Protein 6XHH (pdb70)

Sequence (359 aa):
MEQALNRVITKIRQVSDLESIFSTTTQEVRRLFGIERVTIYKFREDYFGDFITESEAGGWRKLVGSGWEDPYLNEHQQGGRFQQNQPFVVDDIYLGETIWEEGKFNLQKPKRPLTDCHIEALESFEVKSCAVVAIFQGQKLWGLLSAFQNSAPRHWDEAEVQLLMRVADQLGVAIQQAEYMEQALNRVITKIRQVSDLESIFSTTTQEVRRLFGIERVTIYKFREDYFGDFITESSEAGGWRKLVGSGWEDPYLNEHQGGRFQQNQPFVVDDIYLGETIWEEGKFNLQKPKRPLTDCHIEALESFEVKSCAVVAIFQGQKLWGLLSAFQNSAPRHWDEAEVQLLMRVADQLGVAIQQAEYL

Structure (mmCIF, N/CA/C/O backbone):
data_6XHH
#
_entry.id   6XHH
#
_cell.length_a   32.286
_cell.length_b   35.814
_cell.length_c   74.875
_cell.angle_alpha   100.190
_cell.angle_beta   95.370
_cell.angle_gamma   89.860
#
_symmetry.space_group_name_H-M   'P 1'
#
loop_
_entity.id
_entity.type
_entity.pdbx_description
1 polymer JSC1_58120g3
2 non-polymer 'mesobiliverdin IX(alpha)'
3 non-polymer 1,2-ETHANEDIOL
4 water water
#
loop_
_atom_site.group_PDB
_atom_site.id
_atom_site.type_symbol
_atom_site.label_atom_id
_atom_site.label_alt_id
_atom_site.label_comp_id
_atom_site.label_asym_id
_atom_site.label_entity_id
_atom_site.label_seq_id
_atom_site.pdbx_PDB_ins_code
_atom_site.Cartn_x
_atom_site.Cartn_y
_atom_site.Cartn_z
_atom_site.occupancy
_atom_site.B_iso_or_equiv
_atom_site.auth_seq_id
_atom_site.auth_comp_id
_atom_site.auth_asym_id
_atom_site.auth_atom_id
_atom_site.pdbx_PDB_model_num
ATOM 1 N N . MET A 1 1 ? -5.761 -15.343 16.785 1.00 47.44 521 MET A N 1
ATOM 2 C CA . MET A 1 1 ? -6.627 -14.631 15.852 1.00 42.78 521 MET A CA 1
ATOM 3 C C . MET A 1 1 ? -5.857 -14.140 14.634 1.00 41.80 521 MET A C 1
ATOM 4 O O . MET A 1 1 ? -6.414 -13.444 13.782 1.00 32.08 521 MET A O 1
ATOM 9 N N . GLU A 1 2 ? -4.573 -14.498 14.553 1.00 40.27 522 GLU A N 1
ATOM 10 C CA . GLU A 1 2 ? -3.750 -13.990 13.459 1.00 37.62 522 GLU A CA 1
ATOM 11 C C . GLU A 1 2 ? -4.286 -14.445 12.107 1.00 35.16 522 GLU A C 1
ATOM 12 O O . GLU A 1 2 ? -4.313 -13.666 11.147 1.00 40.71 522 GLU A O 1
ATOM 18 N N . GLN A 1 3 ? -4.727 -15.700 12.016 1.00 35.10 523 GLN A N 1
ATOM 19 C CA . GLN A 1 3 ? -5.331 -16.183 10.780 1.00 38.50 523 GLN A CA 1
ATOM 20 C C . GLN A 1 3 ? -6.610 -15.420 10.467 1.00 25.07 523 GLN A C 1
ATOM 21 O O . GLN A 1 3 ? -6.819 -14.984 9.328 1.00 31.25 523 GLN A O 1
ATOM 27 N N . ALA A 1 4 ? -7.476 -15.241 11.467 1.00 31.66 524 ALA A N 1
ATOM 28 C CA . ALA A 1 4 ? -8.649 -14.395 11.279 1.00 30.59 524 ALA A CA 1
ATOM 29 C C . ALA A 1 4 ? -8.241 -12.969 10.923 1.00 30.08 524 ALA A C 1
ATOM 30 O O . ALA A 1 4 ? -8.806 -12.367 10.004 1.00 28.00 524 ALA A O 1
ATOM 32 N N . LEU A 1 5 ? -7.247 -12.417 11.629 1.00 29.23 525 LEU A N 1
ATOM 33 C CA . LEU A 1 5 ? -6.781 -11.069 11.312 1.00 28.67 525 LEU A CA 1
ATOM 34 C C . LEU A 1 5 ? -6.231 -10.986 9.896 1.00 23.78 525 LEU A C 1
ATOM 35 O O . LEU A 1 5 ? -6.520 -10.032 9.168 1.00 24.09 525 LEU A O 1
ATOM 40 N N . ASN A 1 6 ? -5.416 -11.963 9.496 1.00 23.98 526 ASN A N 1
ATOM 41 C CA . ASN A 1 6 ? -4.844 -11.926 8.156 1.00 28.77 526 ASN A CA 1
ATOM 42 C C . ASN A 1 6 ? -5.939 -11.956 7.100 1.00 27.99 526 ASN A C 1
ATOM 43 O O . ASN A 1 6 ? -5.837 -11.283 6.069 1.00 26.96 526 ASN A O 1
ATOM 48 N N . ARG A 1 7 ? -7.008 -12.711 7.359 1.00 29.54 527 ARG A N 1
ATOM 49 C CA . ARG A 1 7 ? -8.158 -12.733 6.462 1.00 35.00 527 ARG A CA 1
ATOM 50 C C . ARG A 1 7 ? -8.805 -11.360 6.368 1.00 31.66 527 ARG A C 1
ATOM 51 O O . ARG A 1 7 ? -9.138 -10.892 5.274 1.00 29.04 527 ARG A O 1
ATOM 59 N N . VAL A 1 8 ? -9.001 -10.702 7.515 1.00 30.74 528 VAL A N 1
ATOM 60 C CA . VAL A 1 8 ? -9.604 -9.370 7.521 1.00 22.27 528 VAL A CA 1
ATOM 61 C C . VAL A 1 8 ? -8.738 -8.390 6.736 1.00 25.21 528 VAL A C 1
ATOM 62 O O . VAL A 1 8 ? -9.233 -7.634 5.895 1.00 20.93 528 VAL A O 1
ATOM 66 N N . ILE A 1 9 ? -7.424 -8.393 6.996 1.00 23.41 529 ILE A N 1
ATOM 67 C CA . ILE A 1 9 ? -6.530 -7.452 6.321 1.00 23.27 529 ILE A CA 1
ATOM 68 C C . ILE A 1 9 ? -6.528 -7.692 4.816 1.00 26.05 529 ILE A C 1
ATOM 69 O O . ILE A 1 9 ? -6.493 -6.746 4.021 1.00 24.97 529 ILE A O 1
ATOM 74 N N . THR A 1 10 ? -6.567 -8.961 4.403 1.00 22.59 530 THR A N 1
ATOM 75 C CA . THR A 1 10 ? -6.656 -9.286 2.984 1.00 27.82 530 THR A CA 1
ATOM 76 C C . THR A 1 10 ? -7.878 -8.637 2.344 1.00 28.91 530 THR A C 1
ATOM 77 O O . THR A 1 10 ? -7.764 -7.955 1.318 1.00 24.48 530 THR A O 1
ATOM 81 N N . LYS A 1 11 ? -9.057 -8.809 2.958 1.00 26.65 531 LYS A N 1
ATOM 82 C CA . LYS A 1 11 ? -10.277 -8.238 2.388 1.00 24.65 531 LYS A CA 1
ATOM 83 C C . LYS A 1 11 ? -10.201 -6.717 2.324 1.00 21.55 531 LYS A C 1
ATOM 84 O O . LYS A 1 11 ? -10.626 -6.102 1.335 1.00 29.12 531 LYS A O 1
ATOM 90 N N . ILE A 1 12 ? -9.643 -6.096 3.366 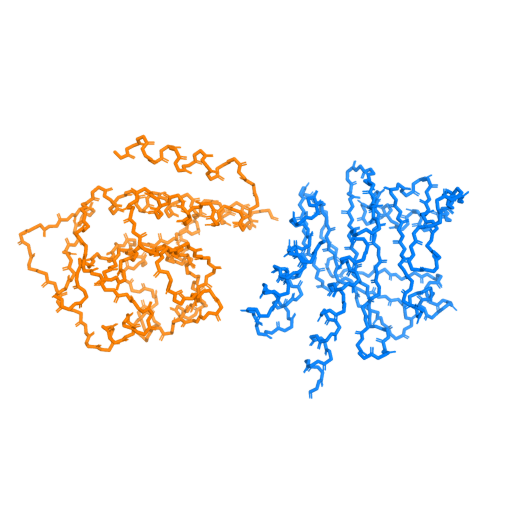1.00 20.27 532 ILE A N 1
ATOM 91 C CA . ILE A 1 12 ? -9.510 -4.643 3.407 1.00 22.47 532 ILE A CA 1
ATOM 92 C C . ILE A 1 12 ? -8.657 -4.141 2.251 1.00 31.22 532 ILE A C 1
ATOM 93 O O . ILE A 1 12 ? -8.977 -3.131 1.614 1.00 37.45 532 ILE A O 1
ATOM 98 N N . ARG A 1 13 ? -7.552 -4.823 1.967 1.00 33.27 533 ARG A N 1
ATOM 99 C CA . ARG A 1 13 ? -6.639 -4.341 0.944 1.00 34.31 533 ARG A CA 1
ATOM 100 C C . ARG A 1 13 ? -7.059 -4.740 -0.464 1.00 36.24 533 ARG A C 1
ATOM 101 O O . ARG A 1 13 ? -6.426 -4.296 -1.428 1.00 36.60 533 ARG A O 1
ATOM 109 N N . GLN A 1 14 ? -8.109 -5.551 -0.614 1.00 31.31 534 GLN A N 1
ATOM 110 C CA . GLN A 1 14 ? -8.589 -5.917 -1.943 1.00 35.03 534 GLN A CA 1
ATOM 111 C C . GLN A 1 14 ? -9.520 -4.874 -2.548 1.00 31.68 534 GLN A C 1
ATOM 112 O O . GLN A 1 14 ? -9.995 -5.072 -3.671 1.00 36.85 534 GLN A O 1
ATOM 118 N N . VAL A 1 15 ? -9.793 -3.777 -1.842 1.00 31.68 535 VAL A N 1
ATOM 119 C CA . VAL A 1 15 ? -10.522 -2.645 -2.396 1.00 28.90 535 VAL A CA 1
ATOM 120 C C . VAL A 1 15 ? -9.656 -1.398 -2.256 1.00 33.98 535 VAL A C 1
ATOM 121 O O . VAL A 1 15 ? -8.676 -1.372 -1.506 1.00 34.12 535 VAL A O 1
ATOM 125 N N . SER A 1 16 ? -10.038 -0.350 -2.989 1.00 38.53 536 SER A N 1
ATOM 126 C CA . SER A 1 16 ? -9.176 0.812 -3.193 1.00 42.88 536 SER A CA 1
ATOM 127 C C . SER A 1 16 ? -9.568 2.000 -2.322 1.00 39.12 536 SER A C 1
ATOM 128 O O . SER A 1 16 ? -8.735 2.541 -1.588 1.00 36.99 536 SER A O 1
ATOM 131 N N . ASP A 1 17 ? -10.825 2.423 -2.401 1.00 30.41 537 ASP A N 1
ATOM 132 C CA . ASP A 1 17 ? -11.256 3.661 -1.782 1.00 28.10 537 ASP A CA 1
ATOM 133 C C . ASP A 1 17 ? -11.583 3.454 -0.306 1.00 28.03 537 ASP A C 1
ATOM 134 O O . ASP A 1 17 ? -11.918 2.352 0.141 1.00 20.79 537 ASP A O 1
ATOM 139 N N . LEU A 1 18 ? -11.500 4.552 0.447 1.00 25.28 538 LEU A N 1
ATOM 140 C CA . LEU A 1 18 ? -11.675 4.483 1.895 1.00 23.27 538 LEU A CA 1
ATOM 141 C C . LEU A 1 18 ? -13.089 4.054 2.279 1.00 22.56 538 LEU A C 1
ATOM 142 O O . LEU A 1 18 ? -13.271 3.360 3.283 1.00 19.49 538 LEU A O 1
ATOM 147 N N . GLU A 1 19 ? -14.098 4.437 1.497 1.00 19.93 539 GLU A N 1
ATOM 148 C CA . GLU A 1 19 ? -15.458 4.027 1.832 1.00 21.03 539 GLU A CA 1
ATOM 149 C C . GLU A 1 19 ? -15.629 2.516 1.702 1.00 20.12 539 GLU A C 1
ATOM 150 O O . GLU A 1 19 ? -16.278 1.887 2.549 1.00 16.19 539 GLU A O 1
ATOM 156 N N . SER A 1 20 ? -15.052 1.915 0.655 1.00 16.74 540 SER A N 1
ATOM 157 C CA . SER A 1 20 ? -15.098 0.462 0.519 1.00 15.62 540 SER A CA 1
ATOM 158 C C . SER A 1 20 ? -14.335 -0.217 1.651 1.00 15.46 540 SER A C 1
ATOM 159 O O . SER A 1 20 ? -14.755 -1.269 2.147 1.00 16.44 540 SER A O 1
ATOM 162 N N . ILE A 1 21 ? -13.197 0.361 2.055 1.00 18.34 541 ILE A N 1
ATOM 163 C CA . ILE A 1 21 ? -12.419 -0.188 3.168 1.00 17.05 541 ILE A CA 1
ATOM 164 C C . ILE A 1 21 ? -13.256 -0.212 4.442 1.00 13.53 541 ILE A C 1
ATOM 165 O O . ILE A 1 21 ? -13.288 -1.218 5.165 1.00 13.96 541 ILE A O 1
ATOM 170 N N . PHE A 1 22 ? -13.940 0.898 4.733 1.00 14.79 542 PHE A N 1
ATOM 171 C CA . PHE A 1 22 ? -14.800 0.967 5.915 1.00 12.85 542 PHE A CA 1
ATOM 172 C C . PHE A 1 22 ? -15.898 -0.084 5.863 1.00 15.07 542 PHE A C 1
ATOM 173 O O . PHE A 1 22 ? -16.158 -0.778 6.852 1.00 15.19 542 PHE A O 1
ATOM 181 N N . SER A 1 23 ? -16.575 -0.201 4.720 1.00 14.90 543 SER A N 1
ATOM 182 C CA . SER A 1 23 ? -17.695 -1.132 4.627 1.00 12.70 543 SER A CA 1
ATOM 183 C C . SER A 1 23 ? -17.223 -2.573 4.743 1.00 13.77 543 SER A C 1
ATOM 184 O O . SER A 1 23 ? -17.814 -3.377 5.473 1.00 16.06 543 SER A O 1
ATOM 187 N N . THR A 1 24 ? -16.154 -2.918 4.023 1.00 11.97 544 THR A N 1
ATOM 188 C CA . THR A 1 24 ? -15.587 -4.256 4.129 1.00 15.40 544 THR A CA 1
ATOM 189 C C . THR A 1 24 ? -15.154 -4.566 5.555 1.00 15.13 544 THR A C 1
ATOM 190 O O . THR A 1 24 ? -15.357 -5.685 6.042 1.00 15.81 544 THR A O 1
ATOM 194 N N . THR A 1 25 ? -14.543 -3.591 6.232 1.00 14.93 545 THR A N 1
ATOM 195 C CA . THR A 1 25 ? -14.078 -3.809 7.596 1.00 12.16 545 THR A CA 1
ATOM 196 C C . THR A 1 25 ? -15.235 -4.128 8.537 1.00 13.88 545 THR A C 1
ATOM 197 O O . THR A 1 25 ? -15.198 -5.130 9.263 1.00 13.77 545 THR A O 1
ATOM 201 N N . THR A 1 26 ? -16.291 -3.307 8.515 1.00 12.13 546 THR A N 1
ATOM 202 C CA . THR A 1 26 ? -17.404 -3.557 9.432 1.00 9.91 546 THR A CA 1
ATOM 203 C C . THR A 1 26 ? -18.075 -4.894 9.124 1.00 12.28 546 THR A C 1
ATOM 204 O O . THR A 1 26 ? -18.443 -5.634 10.046 1.00 13.66 546 THR A O 1
ATOM 208 N N . GLN A 1 27 ? -18.219 -5.229 7.833 1.00 12.68 547 GLN A N 1
ATOM 209 C CA . GLN A 1 27 ? -18.820 -6.501 7.440 1.00 12.08 547 GLN A CA 1
ATOM 210 C C . GLN A 1 27 ? -17.988 -7.679 7.915 1.00 12.72 547 GLN A C 1
ATOM 211 O O . GLN A 1 27 ? -18.525 -8.652 8.458 1.00 15.64 547 GLN A O 1
ATOM 217 N N . GLU A 1 28 ? -16.674 -7.619 7.705 1.00 13.98 548 GLU A N 1
ATOM 218 C CA . GLU A 1 28 ? -15.838 -8.768 8.041 1.00 13.01 548 GLU A CA 1
ATOM 219 C C . GLU A 1 28 ? -15.752 -8.979 9.547 1.00 11.47 548 GLU A C 1
ATOM 220 O O . GLU A 1 28 ? -15.802 -10.119 10.021 1.00 13.56 548 GLU A O 1
ATOM 226 N N . VAL A 1 29 ? -15.611 -7.902 10.319 1.00 13.78 549 VAL A N 1
ATOM 227 C CA . VAL A 1 29 ? -15.595 -8.046 11.770 1.00 13.41 549 VAL A CA 1
ATOM 228 C C . VAL A 1 29 ? -16.926 -8.587 12.283 1.00 12.08 549 VAL A C 1
ATOM 229 O O . VAL A 1 29 ? -16.953 -9.436 13.185 1.00 14.06 549 VAL A O 1
ATOM 233 N N . ARG A 1 30 ? -18.048 -8.105 11.732 1.00 14.28 550 ARG A N 1
ATOM 234 C CA . ARG A 1 30 ? -19.355 -8.575 12.198 1.00 12.19 550 ARG A CA 1
ATOM 235 C C . ARG A 1 30 ? -19.531 -10.067 11.934 1.00 15.08 550 ARG A C 1
ATOM 236 O O . ARG A 1 30 ? -19.988 -10.814 12.806 1.00 15.20 550 ARG A O 1
ATOM 244 N N . ARG A 1 31 ? -19.173 -10.511 10.725 1.00 12.89 551 ARG A N 1
ATOM 245 C CA . ARG A 1 31 ? -19.236 -11.928 10.366 1.00 15.19 551 ARG A CA 1
ATOM 246 C C . ARG A 1 31 ? -18.339 -12.768 11.273 1.00 14.53 551 ARG A C 1
ATOM 247 O O . ARG A 1 31 ? -18.749 -13.817 11.787 1.00 15.40 551 ARG A O 1
ATOM 255 N N . LEU A 1 32 ? -17.096 -12.317 11.462 1.00 13.15 552 LEU A N 1
ATOM 256 C CA . LEU A 1 32 ? -16.131 -13.046 12.279 1.00 13.10 552 LEU A CA 1
ATOM 257 C C . LEU A 1 32 ? -16.647 -13.262 13.697 1.00 15.18 552 LEU A C 1
ATOM 258 O O . LEU A 1 32 ? -16.584 -14.374 14.234 1.00 14.73 552 LEU A O 1
ATOM 263 N N . PHE A 1 33 ? -17.168 -12.208 14.316 1.00 12.13 553 PHE A N 1
ATOM 264 C CA . PHE A 1 33 ? -17.660 -12.290 15.687 1.00 15.19 553 PHE A CA 1
ATOM 265 C C . PHE A 1 33 ? -19.073 -12.852 15.796 1.00 12.33 553 PHE A C 1
ATOM 266 O O . PHE A 1 33 ? -19.525 -13.129 16.913 1.00 15.63 553 PHE A O 1
ATOM 274 N N . GLY A 1 34 ? -19.769 -13.041 14.677 1.00 12.82 554 GLY A N 1
ATOM 275 C CA . GLY A 1 34 ? -21.157 -13.468 14.709 1.00 16.94 554 GLY A CA 1
ATOM 276 C C . GLY A 1 34 ? -22.017 -12.563 15.568 1.00 15.66 554 GLY A C 1
ATOM 277 O O . GLY A 1 34 ? -22.774 -13.036 16.426 1.00 16.67 554 GLY A O 1
ATOM 278 N N . ILE A 1 35 ? -21.914 -11.254 15.358 1.00 15.07 555 ILE A N 1
ATOM 279 C CA . ILE A 1 35 ? -22.665 -10.316 16.186 1.00 12.21 555 ILE A CA 1
ATOM 280 C C . ILE A 1 35 ? -23.593 -9.464 15.330 1.00 14.36 555 ILE A C 1
ATOM 281 O O . ILE A 1 35 ? -23.652 -9.617 14.103 1.00 14.14 555 ILE A O 1
ATOM 286 N N . GLU A 1 36 ? -24.305 -8.540 15.969 1.00 12.77 556 GLU A N 1
ATOM 287 C CA . GLU A 1 36 ? -25.415 -7.861 15.318 1.00 12.85 556 GLU A CA 1
ATOM 288 C C . GLU A 1 36 ? -25.064 -6.488 14.761 1.00 13.50 556 GLU A C 1
ATOM 289 O O . GLU A 1 36 ? -25.772 -6.007 13.875 1.00 13.49 556 GLU A O 1
ATOM 295 N N . ARG A 1 37 ? -23.989 -5.852 15.227 1.00 12.30 557 ARG A N 1
ATOM 296 C CA . ARG A 1 37 ? -23.594 -4.585 14.623 1.00 9.84 557 ARG A CA 1
ATOM 297 C C . ARG A 1 37 ? -22.127 -4.317 14.873 1.00 12.86 557 ARG A C 1
ATOM 298 O O . ARG A 1 37 ? -21.629 -4.577 15.962 1.00 12.35 557 ARG A O 1
ATOM 306 N N . VAL A 1 38 ? -21.451 -3.798 13.853 1.00 11.25 558 VAL A N 1
ATOM 307 C CA . VAL A 1 38 ? -20.123 -3.207 13.981 1.00 9.02 558 VAL A CA 1
ATOM 308 C C . VAL A 1 38 ? -20.166 -1.847 13.297 1.00 10.84 558 VAL A C 1
ATOM 309 O O . VAL A 1 38 ? -20.707 -1.717 12.194 1.00 12.43 558 VAL A O 1
ATOM 313 N N . THR A 1 39 ? -19.601 -0.835 13.951 1.00 10.90 559 THR A N 1
ATOM 314 C CA . THR A 1 39 ? -19.655 0.530 13.459 1.00 11.74 559 THR A CA 1
ATOM 315 C C . THR A 1 39 ? -18.269 1.160 13.445 1.00 10.77 559 THR A C 1
ATOM 316 O O . THR A 1 39 ? -17.401 0.851 14.273 1.00 11.28 559 THR A O 1
ATOM 320 N N . ILE A 1 40 ? -18.096 2.091 12.514 1.00 12.94 560 ILE A N 1
ATOM 321 C CA . ILE A 1 40 ? -16.994 3.039 12.519 1.00 12.58 560 ILE A CA 1
ATOM 322 C C . ILE A 1 40 ? -17.579 4.411 12.791 1.00 11.94 560 ILE A C 1
ATOM 323 O O . ILE A 1 40 ? -18.500 4.859 12.090 1.00 13.36 560 ILE A O 1
ATOM 328 N N . TYR A 1 41 ? -17.051 5.067 13.820 1.00 10.98 561 TYR A N 1
ATOM 329 C CA . TYR A 1 41 ? -17.548 6.334 14.328 1.00 12.81 561 TYR A CA 1
ATOM 330 C C . TYR A 1 41 ? -16.402 7.326 14.318 1.00 12.10 561 TYR A C 1
ATOM 331 O O . TYR A 1 41 ? -15.297 7.012 14.782 1.00 11.81 561 TYR A O 1
ATOM 340 N N . LYS A 1 42 ? -16.653 8.498 13.752 1.00 12.32 562 LYS A N 1
ATOM 341 C CA . LYS A 1 42 ? -15.630 9.518 13.588 1.00 12.31 562 LYS A CA 1
ATOM 342 C C . LYS A 1 42 ? -15.816 10.641 14.601 1.00 14.49 562 LYS A C 1
ATOM 343 O O . LYS A 1 42 ? -16.905 11.219 14.703 1.00 13.10 562 LYS A O 1
ATOM 349 N N . PHE A 1 43 ? -14.750 10.962 15.325 1.00 11.95 563 PHE A N 1
ATOM 350 C CA . PHE A 1 43 ? -14.782 12.086 16.250 1.00 14.59 563 PHE A CA 1
ATOM 351 C C . PHE A 1 43 ? -14.835 13.419 15.511 1.00 13.74 563 PHE A C 1
ATOM 352 O O . PHE A 1 43 ? -14.119 13.640 14.528 1.00 15.36 563 PHE A O 1
ATOM 360 N N . ARG A 1 44 ? -15.676 14.317 16.008 1.00 16.21 564 ARG A N 1
ATOM 361 C CA . ARG A 1 44 ? -15.567 15.728 15.683 1.00 15.09 564 ARG A CA 1
ATOM 362 C C . ARG A 1 44 ? -14.433 16.341 16.493 1.00 17.54 564 ARG A C 1
ATOM 363 O O . ARG A 1 44 ? -13.788 15.680 17.312 1.00 14.75 564 ARG A O 1
ATOM 371 N N . GLU A 1 45 ? -14.201 17.638 16.280 1.00 14.65 565 GLU A N 1
ATOM 372 C CA . GLU A 1 45 ? -13.105 18.306 16.965 1.00 16.65 565 GLU A CA 1
ATOM 373 C C . GLU A 1 45 ? -13.309 18.369 18.473 1.00 16.62 565 GLU A C 1
ATOM 374 O O . GLU A 1 45 ? -12.328 18.517 19.214 1.00 16.39 565 GLU A O 1
ATOM 380 N N . ASP A 1 46 ? -14.551 18.284 18.944 1.00 13.53 566 ASP A N 1
ATOM 381 C CA . ASP A 1 46 ? -14.826 18.336 20.378 1.00 16.45 566 ASP A CA 1
ATOM 382 C C . ASP A 1 46 ? -15.035 16.960 20.992 1.00 20.93 566 ASP A C 1
ATOM 383 O O . ASP A 1 46 ? -15.442 16.866 22.158 1.00 15.18 566 ASP A O 1
ATOM 388 N N . TYR A 1 47 ? -14.753 15.898 20.241 1.00 16.60 567 TYR A N 1
ATOM 389 C CA . TYR A 1 47 ? -14.881 14.510 20.669 1.00 13.93 567 TYR A CA 1
ATOM 390 C C . TYR A 1 47 ? -16.327 14.114 20.930 1.00 12.41 567 TYR A C 1
ATOM 391 O O . TYR A 1 47 ? -16.570 13.059 21.519 1.00 14.29 567 TYR A O 1
ATOM 400 N N . PHE A 1 48 ? -17.294 14.928 20.507 1.00 17.13 568 PHE A N 1
ATOM 401 C CA . PHE A 1 48 ? -18.540 14.367 20.012 1.00 12.14 568 PHE A CA 1
ATOM 402 C C . PHE A 1 48 ? -18.234 13.637 18.702 1.00 10.44 568 PHE A C 1
ATOM 403 O O . PHE A 1 48 ? -17.088 13.582 18.253 1.00 14.84 568 PHE A O 1
ATOM 411 N N . GLY A 1 49 ? -19.238 13.052 18.066 1.00 13.93 569 GLY A N 1
ATOM 412 C CA . GLY A 1 49 ? -18.912 12.265 16.888 1.00 13.07 569 GLY A CA 1
ATOM 413 C C . GLY A 1 49 ? -20.142 11.708 16.206 1.00 13.20 569 GLY A C 1
ATOM 414 O O . GLY A 1 49 ? -21.270 11.831 16.695 1.00 12.83 569 GLY A O 1
ATOM 415 N N . ASP A 1 50 ? -19.899 11.087 15.052 1.00 13.59 570 ASP A N 1
ATOM 416 C CA . ASP A 1 50 ? -20.955 10.631 14.159 1.00 12.05 570 ASP A CA 1
ATOM 417 C C . ASP A 1 50 ? -20.647 9.239 13.623 1.00 12.63 570 ASP A C 1
ATOM 418 O O . ASP A 1 50 ? -19.487 8.886 13.400 1.00 13.64 570 ASP A O 1
ATOM 423 N N . PHE A 1 51 ? -21.700 8.443 13.442 1.00 12.85 571 PHE A N 1
ATOM 424 C CA . PHE A 1 51 ? -21.560 7.125 12.830 1.00 11.00 571 PHE A CA 1
ATOM 425 C C . PHE A 1 51 ? -21.330 7.262 11.321 1.00 15.39 571 PHE A C 1
ATOM 426 O O . PHE A 1 51 ? -22.186 7.800 10.605 1.00 17.24 571 PHE A O 1
ATOM 434 N N . ILE A 1 52 ? -20.211 6.733 10.830 1.00 13.81 572 ILE A N 1
ATOM 435 C CA . ILE A 1 52 ? -19.843 6.843 9.421 1.00 14.88 572 ILE A CA 1
ATOM 436 C C . ILE A 1 52 ? -20.235 5.606 8.626 1.00 16.06 572 ILE A C 1
ATOM 437 O O . ILE A 1 52 ? -20.739 5.719 7.507 1.00 15.77 572 ILE A O 1
ATOM 442 N N . THR A 1 53 ? -19.973 4.422 9.175 1.00 12.86 573 THR A N 1
ATOM 443 C CA . THR A 1 53 ? -20.194 3.161 8.485 1.00 11.71 573 THR A CA 1
ATOM 444 C C . THR A 1 53 ? -20.674 2.120 9.480 1.00 14.94 573 THR A C 1
ATOM 445 O O . THR A 1 53 ? -20.281 2.129 10.653 1.00 13.51 573 THR A O 1
ATOM 449 N N . GLU A 1 54 ? -21.507 1.202 9.004 1.00 11.83 574 GLU A N 1
ATOM 450 C CA . GLU A 1 54 ? -21.985 0.149 9.873 1.00 12.60 574 GLU A CA 1
ATOM 451 C C . GLU A 1 54 ? -22.272 -1.101 9.062 1.00 16.11 574 GLU A C 1
ATOM 452 O O . GLU A 1 54 ? -22.536 -1.039 7.857 1.00 17.36 574 GLU A O 1
ATOM 458 N N . SER A 1 55 ? -22.201 -2.240 9.745 1.00 13.08 575 SER A N 1
ATOM 459 C CA . SER A 1 55 ? -22.707 -3.511 9.244 1.00 13.13 575 SER A CA 1
ATOM 460 C C . SER A 1 55 ? -23.636 -4.042 10.323 1.00 13.58 575 SER A C 1
ATOM 461 O O . SER A 1 55 ? -23.267 -4.062 11.500 1.00 14.13 575 SER A O 1
ATOM 464 N N . GLU A 1 56 ? -24.861 -4.394 9.947 1.00 14.81 576 GLU A N 1
ATOM 465 C CA . GLU A 1 56 ? -25.863 -4.800 10.920 1.00 15.41 576 GLU A CA 1
ATOM 466 C C . GLU A 1 56 ? -26.550 -6.089 10.479 1.00 18.02 576 GLU A C 1
ATOM 467 O O . GLU A 1 56 ? -26.660 -6.375 9.283 1.00 22.74 576 GLU A O 1
ATOM 473 N N . ALA A 1 57 ? -27.005 -6.869 11.462 1.00 17.55 577 ALA A N 1
ATOM 474 C CA . ALA A 1 57 ? -27.723 -8.116 11.222 1.00 23.41 577 ALA A CA 1
ATOM 475 C C . ALA A 1 57 ? -28.826 -8.272 12.257 1.00 24.02 577 ALA A C 1
ATOM 476 O O . ALA A 1 57 ? -28.575 -8.151 13.460 1.00 23.67 577 ALA A O 1
ATOM 478 N N . GLY A 1 58 ? -30.050 -8.518 11.789 1.00 25.24 578 GLY A N 1
ATOM 479 C CA . GLY A 1 58 ? -31.152 -8.781 12.692 1.00 30.62 578 GLY A CA 1
ATOM 480 C C . GLY A 1 58 ? -32.267 -7.755 12.679 1.00 24.43 578 GLY A C 1
ATOM 481 O O . GLY A 1 58 ? -33.139 -7.787 13.557 1.00 30.10 578 GLY A O 1
ATOM 482 N N . GLY A 1 59 ? -32.252 -6.836 11.715 1.00 19.48 579 GLY A N 1
ATOM 483 C CA . GLY A 1 59 ? -33.341 -5.882 11.562 1.00 24.79 579 GLY A CA 1
ATOM 484 C C . GLY A 1 59 ? -33.365 -4.769 12.594 1.00 27.60 579 GLY A C 1
ATOM 485 O O . GLY A 1 59 ? -34.411 -4.448 13.165 1.00 26.73 579 GLY A O 1
ATOM 486 N N . TRP A 1 60 ? -32.211 -4.169 12.830 1.00 23.55 580 TRP A N 1
ATOM 487 C CA . TRP A 1 60 ? -32.027 -3.079 13.775 1.00 18.15 580 TRP A CA 1
ATOM 488 C C . TRP A 1 60 ? -32.072 -1.738 13.049 1.00 19.51 580 TRP A C 1
ATOM 489 O O . TRP A 1 60 ? -31.950 -1.667 11.824 1.00 22.41 580 TRP A O 1
ATOM 500 N N . ARG A 1 61 ? -32.248 -0.663 13.819 1.00 19.15 581 ARG A N 1
ATOM 501 C CA . ARG A 1 61 ? -32.187 0.669 13.231 1.00 18.14 581 ARG A CA 1
ATOM 502 C C . ARG A 1 61 ? -30.793 0.936 12.685 1.00 15.22 581 ARG A C 1
ATOM 503 O O . ARG A 1 61 ? -29.787 0.492 13.244 1.00 19.68 581 ARG A O 1
ATOM 511 N N . LYS A 1 62 ? -30.744 1.687 11.588 1.00 16.02 582 LYS A N 1
ATOM 512 C CA . LYS A 1 62 ? -29.479 2.140 11.031 1.00 15.00 582 LYS A CA 1
ATOM 513 C C . LYS A 1 62 ? -28.967 3.328 11.832 1.00 16.94 582 LYS A C 1
ATOM 514 O O . LYS A 1 62 ? -29.718 4.272 12.102 1.00 18.55 582 LYS A O 1
ATOM 520 N N . LEU A 1 63 ? -27.694 3.268 12.234 1.00 15.73 583 LEU A N 1
ATOM 521 C CA . LEU A 1 63 ? -27.080 4.352 12.991 1.00 15.85 583 LEU A CA 1
ATOM 522 C C . LEU A 1 63 ? -26.333 5.350 12.121 1.00 15.51 583 LEU A C 1
ATOM 523 O O . LEU A 1 63 ? -26.109 6.484 12.564 1.00 14.77 583 LEU A O 1
ATOM 528 N N . VAL A 1 64 ? -25.933 4.966 10.905 1.00 16.16 584 VAL A N 1
ATOM 529 C CA . VAL A 1 64 ? -25.219 5.906 10.056 1.00 14.93 584 VAL A CA 1
ATOM 530 C C . VAL A 1 64 ? -26.125 7.095 9.771 1.00 18.62 584 VAL A C 1
ATOM 531 O O . VAL A 1 64 ? -27.333 6.942 9.543 1.00 18.83 584 VAL A O 1
ATOM 535 N N . GLY A 1 65 ? -25.538 8.295 9.799 1.00 21.17 585 GLY A N 1
ATOM 536 C CA . GLY A 1 65 ? -26.273 9.535 9.747 1.00 24.51 585 GLY A CA 1
ATOM 537 C C . GLY A 1 65 ? -26.471 10.181 11.102 1.00 26.05 585 GLY A C 1
ATOM 538 O O . GLY A 1 65 ? -26.627 11.405 11.178 1.00 34.82 585 GLY A O 1
ATOM 539 N N . SER A 1 66 ? -26.443 9.393 12.164 1.00 18.13 586 SER A N 1
ATOM 540 C CA . SER A 1 66 ? -26.748 9.855 13.506 1.00 18.61 586 SER A CA 1
ATOM 541 C C . SER A 1 66 ? -25.468 10.191 14.256 1.00 16.53 586 SER A C 1
ATOM 542 O O . SER A 1 66 ? -24.387 9.689 13.949 1.00 21.21 586 SER A O 1
ATOM 545 N N . GLY A 1 67 ? -25.606 11.055 15.252 1.00 16.73 587 GLY A N 1
ATOM 546 C CA . GLY A 1 67 ? -24.486 11.381 16.107 1.00 17.61 587 GLY A CA 1
ATOM 547 C C . GLY A 1 67 ? -24.652 10.870 17.522 1.00 17.77 587 GLY A C 1
ATOM 548 O O . GLY A 1 67 ? -25.764 10.574 17.976 1.00 18.25 587 GLY A O 1
ATOM 549 N N . TRP A 1 68 ? -23.537 10.760 18.232 1.00 13.11 588 TRP A N 1
ATOM 550 C CA . TRP A 1 68 ? -23.538 10.538 19.675 1.00 14.92 588 TRP A CA 1
ATOM 551 C C . TRP A 1 68 ? -22.649 11.614 20.275 1.00 16.53 588 TRP A C 1
ATOM 552 O O . TRP A 1 68 ? -21.439 11.640 20.015 1.00 13.49 588 TRP A O 1
ATOM 563 N N . GLU A 1 69 ? -23.256 12.522 21.042 1.00 13.58 589 GLU A N 1
ATOM 564 C CA . GLU A 1 69 ? -22.534 13.615 21.688 1.00 13.36 589 GLU A CA 1
ATOM 565 C C . GLU A 1 69 ? -22.331 13.232 23.151 1.00 13.17 589 GLU A C 1
ATOM 566 O O . GLU A 1 69 ? -23.103 13.601 24.043 1.00 16.55 589 GLU A O 1
ATOM 572 N N . ASP A 1 70 ? -21.260 12.482 23.401 1.00 13.73 590 ASP A N 1
ATOM 573 C CA . ASP A 1 70 ? -21.026 11.972 24.741 1.00 14.02 590 ASP A CA 1
ATOM 574 C C . ASP A 1 70 ? -20.360 13.041 25.592 1.00 14.62 590 ASP A C 1
ATOM 575 O O . ASP A 1 70 ? -19.225 13.432 25.300 1.00 14.74 590 ASP A O 1
ATOM 580 N N . PRO A 1 71 ? -21.011 13.520 26.658 1.00 15.49 591 PRO A N 1
ATOM 581 C CA . PRO A 1 71 ? -20.435 14.617 27.448 1.00 19.71 591 PRO A CA 1
ATOM 582 C C . PRO A 1 71 ? -19.153 14.241 28.149 1.00 18.17 591 PRO A C 1
ATOM 583 O O . PRO A 1 71 ? -18.292 15.106 28.348 1.00 18.08 591 PRO A O 1
ATOM 587 N N . TYR A 1 72 ? -19.016 12.979 28.552 1.00 13.21 592 TYR A N 1
ATOM 588 C CA . TYR A 1 72 ? -17.791 12.529 29.198 1.00 15.84 592 TYR A CA 1
ATOM 589 C C . TYR A 1 72 ? -16.624 12.539 28.222 1.00 14.67 592 TYR A C 1
ATOM 590 O O . TYR A 1 72 ? -15.531 13.007 28.552 1.00 14.40 592 TYR A O 1
ATOM 599 N N . LEU A 1 73 ? -16.827 11.983 27.029 1.00 14.95 593 LEU A N 1
ATOM 600 C CA . LEU A 1 73 ? -15.771 12.005 26.020 1.00 13.28 593 LEU A CA 1
ATOM 601 C C . LEU A 1 73 ? -15.386 13.435 25.643 1.00 14.48 593 LEU A C 1
ATOM 602 O O . LEU A 1 73 ? -14.216 13.706 25.337 1.00 15.62 593 LEU A O 1
ATOM 607 N N . ASN A 1 74 ? -16.346 14.361 25.666 1.00 14.81 594 ASN A N 1
ATOM 608 C CA . ASN A 1 74 ? -16.032 15.758 25.375 1.00 14.44 594 ASN A CA 1
ATOM 609 C C . ASN A 1 74 ? -15.194 16.366 26.492 1.00 22.61 594 ASN A C 1
ATOM 610 O O . ASN A 1 74 ? -14.145 16.970 26.237 1.00 19.23 594 ASN A O 1
ATOM 615 N N . GLU A 1 75 ? -15.623 16.182 27.744 1.00 16.39 595 GLU A N 1
ATOM 616 C CA . GLU A 1 75 ? -14.931 16.823 28.854 1.00 14.45 595 GLU A CA 1
ATOM 617 C C . GLU A 1 75 ? -13.538 16.252 29.048 1.00 22.22 595 GLU A C 1
ATOM 618 O O . GLU A 1 75 ? -12.636 16.970 29.492 1.00 24.67 595 GLU A O 1
ATOM 624 N N . HIS A 1 76 ? -13.334 14.980 28.708 1.00 17.51 596 HIS A N 1
ATOM 625 C CA . HIS A 1 76 ? -12.033 14.344 28.861 1.00 14.32 596 HIS A CA 1
ATOM 626 C C . HIS A 1 76 ? -11.300 14.185 27.527 1.00 16.67 596 HIS A C 1
ATOM 627 O O . HIS A 1 76 ? -10.351 13.401 27.442 1.00 20.13 596 HIS A O 1
ATOM 634 N N . GLN A 1 77 ? -11.742 14.912 26.492 1.00 18.27 597 GLN A N 1
ATOM 635 C CA A GLN A 1 77 ? -11.066 14.983 25.192 0.52 18.46 597 GLN A CA 1
ATOM 636 C CA B GLN A 1 77 ? -11.053 14.981 25.198 0.48 18.47 597 GLN A CA 1
ATOM 637 C C . GLN A 1 77 ? -10.710 13.592 24.664 1.00 19.16 597 GLN A C 1
ATOM 638 O O . GLN A 1 77 ? -9.586 13.326 24.228 1.00 20.72 597 GLN A O 1
ATOM 649 N N . GLY A 1 78 ? -11.695 12.699 24.697 1.00 15.96 598 GLY A N 1
ATOM 650 C CA . GLY A 1 78 ? -11.530 11.348 24.188 1.00 15.96 598 GLY A CA 1
ATOM 651 C C . GLY A 1 78 ? -11.384 10.280 25.247 1.00 17.31 598 GLY A C 1
ATOM 652 O O . GLY A 1 78 ? -11.416 9.086 24.908 1.00 17.73 598 GLY A O 1
ATOM 653 N N . GLY A 1 79 ? -11.206 10.664 26.508 1.00 18.70 599 GLY A N 1
ATOM 654 C CA . GLY A 1 79 ? -11.158 9.689 27.584 1.00 17.76 599 GLY A CA 1
ATOM 655 C C . GLY A 1 79 ? -9.995 8.736 27.446 1.00 17.97 599 GLY A C 1
ATOM 656 O O . GLY A 1 79 ? -8.895 9.109 27.021 1.00 15.91 599 GLY A O 1
ATOM 657 N N . ARG A 1 80 ? -10.248 7.472 27.804 1.00 14.70 600 ARG A N 1
ATOM 658 C CA . ARG A 1 80 ? -9.199 6.463 27.801 1.00 12.11 600 ARG A CA 1
ATOM 659 C C . ARG A 1 80 ? -8.660 6.183 26.408 1.00 14.10 600 ARG A C 1
ATOM 660 O O . ARG A 1 80 ? -7.574 5.601 26.286 1.00 13.01 600 ARG A O 1
ATOM 668 N N . PHE A 1 81 ? -9.382 6.582 25.358 1.00 12.89 601 PHE A N 1
ATOM 669 C CA . PHE A 1 81 ? -8.938 6.230 24.016 1.00 10.57 601 PHE A CA 1
ATOM 670 C C . PHE A 1 81 ? -7.694 7.009 23.609 1.00 12.46 601 PHE A C 1
ATOM 671 O O . PHE A 1 81 ? -6.957 6.562 22.711 1.00 11.72 601 PHE A O 1
ATOM 679 N N . GLN A 1 82 ? -7.408 8.128 24.292 1.00 14.92 602 GLN A N 1
ATOM 680 C CA . GLN A 1 82 ? -6.164 8.838 24.013 1.00 18.28 602 GLN A CA 1
ATOM 681 C C . GLN A 1 82 ? -4.954 8.003 24.399 1.00 15.31 602 GLN A C 1
ATOM 682 O O . GLN A 1 82 ? -3.878 8.176 23.821 1.00 18.82 602 GLN A O 1
ATOM 688 N N . GLN A 1 83 ? -5.116 7.090 25.356 1.00 14.70 603 GLN A N 1
ATOM 689 C CA . GLN A 1 83 ? -4.077 6.149 25.748 1.00 14.75 603 GLN A CA 1
ATOM 690 C C . GLN A 1 83 ? -4.235 4.797 25.055 1.00 15.04 603 GLN A C 1
ATOM 691 O O . GLN A 1 83 ? -3.575 3.829 25.440 1.00 15.41 603 GLN A O 1
ATOM 697 N N . ASN A 1 84 ? -5.102 4.718 24.043 1.00 13.52 604 ASN A N 1
ATOM 698 C CA . ASN A 1 84 ? -5.398 3.463 23.339 1.00 16.05 604 ASN A CA 1
ATOM 699 C C . ASN A 1 84 ? -5.795 2.341 24.296 1.00 15.22 604 ASN A C 1
ATOM 700 O O . ASN A 1 84 ? -5.408 1.178 24.125 1.00 17.56 604 ASN A O 1
ATOM 705 N N . GLN A 1 85 ? -6.598 2.684 25.297 1.00 12.19 605 GLN A N 1
ATOM 706 C CA . GLN A 1 85 ? -7.206 1.645 26.116 1.00 14.81 605 GLN A CA 1
ATOM 707 C C . GLN A 1 85 ? -8.577 1.275 25.545 1.00 12.32 605 GLN A C 1
ATOM 708 O O . GLN A 1 85 ? -9.325 2.159 25.104 1.00 14.96 605 GLN A O 1
ATOM 714 N N . PRO A 1 86 ? -8.926 -0.008 25.500 1.00 14.88 606 PRO A N 1
ATOM 715 C CA . PRO A 1 86 ? -10.263 -0.398 25.044 1.00 15.25 606 PRO A CA 1
ATOM 716 C C . PRO A 1 86 ? -11.292 -0.222 26.151 1.00 12.61 606 PRO A C 1
ATOM 717 O O . PRO A 1 86 ? -10.966 -0.064 27.332 1.00 13.84 606 PRO A O 1
ATOM 721 N N . PHE A 1 87 ? -12.558 -0.280 25.742 1.00 12.28 607 PHE A N 1
ATOM 722 C CA . PHE A 1 87 ? -13.710 -0.290 26.633 1.00 12.70 607 PHE A CA 1
ATOM 723 C C . PHE A 1 87 ? -14.516 -1.549 26.339 1.00 10.71 607 PHE A C 1
ATOM 724 O O . PHE A 1 87 ? -15.040 -1.705 25.232 1.00 12.98 607 PHE A O 1
ATOM 732 N N . VAL A 1 88 ? -14.617 -2.438 27.322 1.00 9.82 608 VAL A N 1
ATOM 733 C CA . VAL A 1 88 ? -15.079 -3.811 27.121 1.00 10.93 608 VAL A CA 1
ATOM 734 C C . VAL A 1 88 ? -16.223 -4.084 28.087 1.00 10.52 608 VAL A C 1
ATOM 735 O O . VAL A 1 88 ? -16.008 -4.112 29.299 1.00 14.01 608 VAL A O 1
ATOM 739 N N . VAL A 1 89 ? -17.430 -4.280 27.562 1.00 11.02 609 VAL A N 1
ATOM 740 C CA . VAL A 1 89 ? -18.637 -4.425 28.389 1.00 12.60 609 VAL A CA 1
ATOM 741 C C . VAL A 1 89 ? -19.458 -5.614 27.892 1.00 13.27 609 VAL A C 1
ATOM 742 O O . VAL A 1 89 ? -20.163 -5.514 26.878 1.00 12.12 609 VAL A O 1
ATOM 746 N N . ASP A 1 90 ? -19.391 -6.741 28.612 1.00 12.45 610 ASP A N 1
ATOM 747 C CA . ASP A 1 90 ? -20.206 -7.899 28.248 1.00 12.62 610 ASP A CA 1
ATOM 748 C C . ASP A 1 90 ? -21.692 -7.561 28.284 1.00 11.67 610 ASP A C 1
ATOM 749 O O . ASP A 1 90 ? -22.457 -7.974 27.409 1.00 11.14 610 ASP A O 1
ATOM 754 N N . ASP A 1 91 ? -22.110 -6.830 29.311 1.00 14.89 611 ASP A N 1
ATOM 755 C CA . ASP A 1 91 ? -23.516 -6.610 29.635 1.00 10.33 611 ASP A CA 1
ATOM 756 C C . ASP A 1 91 ? -23.611 -5.178 30.150 1.00 13.50 611 ASP A C 1
ATOM 757 O O . ASP A 1 91 ? -23.054 -4.884 31.206 1.00 12.69 611 ASP A O 1
ATOM 762 N N . ILE A 1 92 ? -24.297 -4.289 29.422 1.00 10.32 612 ILE A N 1
ATOM 763 C CA . ILE A 1 92 ? -24.316 -2.878 29.808 1.00 11.21 612 ILE A CA 1
ATOM 764 C C . ILE A 1 92 ? -24.924 -2.654 31.189 1.00 13.16 612 ILE A C 1
ATOM 765 O O . ILE A 1 92 ? -24.735 -1.582 31.781 1.00 12.90 612 ILE A O 1
ATOM 770 N N . TYR A 1 93 ? -25.652 -3.627 31.722 1.00 13.74 613 TYR A N 1
ATOM 771 C CA . TYR A 1 93 ? -26.251 -3.472 33.039 1.00 14.48 613 TYR A CA 1
ATOM 772 C C . TYR A 1 93 ? -25.365 -3.992 34.153 1.00 13.67 613 TYR A C 1
ATOM 773 O O . TYR A 1 93 ? -25.706 -3.807 35.328 1.00 14.13 613 TYR A O 1
ATOM 782 N N . LEU A 1 94 ? -24.250 -4.639 33.817 1.00 13.11 614 LEU A N 1
ATOM 783 C CA . LEU A 1 94 ? -23.344 -5.171 34.823 1.00 12.14 614 LEU A CA 1
ATOM 784 C C . LEU A 1 94 ? -21.987 -4.490 34.844 1.00 14.70 614 LEU A C 1
ATOM 785 O O . LEU A 1 94 ? -21.407 -4.349 35.920 1.00 17.33 614 LEU A O 1
ATOM 790 N N . GLY A 1 95 ? -21.453 -4.062 33.714 1.00 14.60 615 GLY A N 1
ATOM 791 C CA . GLY A 1 95 ? -20.341 -3.134 33.729 1.00 14.88 615 GLY A CA 1
ATOM 792 C C . GLY A 1 95 ? -19.131 -3.643 32.967 1.00 12.15 615 GLY A C 1
ATOM 793 O O . GLY A 1 95 ? -19.148 -4.697 32.340 1.00 11.80 615 GLY A O 1
ATOM 794 N N . GLU A 1 96 ? -18.069 -2.851 33.039 1.00 13.67 616 GLU A N 1
ATOM 795 C CA . GLU A 1 96 ? -16.900 -3.047 32.191 1.00 11.68 616 GLU A CA 1
ATOM 796 C C . GLU A 1 96 ? -15.910 -4.040 32.792 1.00 13.09 616 GLU A C 1
ATOM 797 O O . GLU A 1 96 ? -15.763 -4.154 34.012 1.00 12.05 616 GLU A O 1
ATOM 803 N N . THR A 1 97 ? -15.242 -4.773 31.901 1.00 10.68 617 THR A N 1
ATOM 804 C CA . THR A 1 97 ? -14.106 -5.611 32.251 1.00 10.74 617 THR A CA 1
ATOM 805 C C . THR A 1 97 ? -12.862 -4.743 32.398 1.00 12.10 617 THR A C 1
ATOM 806 O O . THR A 1 97 ? -12.522 -3.984 31.485 1.00 14.31 617 THR A O 1
ATOM 810 N N . ILE A 1 98 ? -12.176 -4.853 33.537 1.00 13.68 618 ILE A N 1
ATOM 811 C CA . ILE A 1 98 ? -11.028 -3.979 33.767 1.00 15.78 618 ILE A CA 1
ATOM 812 C C . ILE A 1 98 ? -9.857 -4.421 32.899 1.00 13.78 618 ILE A C 1
ATOM 813 O O . ILE A 1 98 ? -9.489 -5.605 32.870 1.00 14.33 618 ILE A O 1
ATOM 818 N N . TRP A 1 99 ? -9.279 -3.462 32.176 1.00 11.94 619 TRP A N 1
ATOM 819 C CA . TRP A 1 99 ? -8.169 -3.677 31.252 1.00 12.31 619 TRP A CA 1
ATOM 820 C C . TRP A 1 99 ? -6.950 -2.940 31.787 1.00 13.70 619 TRP A C 1
ATOM 821 O O . TRP A 1 99 ? -6.960 -1.705 31.880 1.00 13.92 619 TRP A O 1
ATOM 832 N N . GLU A 1 100 ? -5.906 -3.697 32.133 1.00 13.77 620 GLU A N 1
ATOM 833 C CA . GLU A 1 100 ? -4.682 -3.144 32.703 1.00 14.71 620 GLU A CA 1
ATOM 834 C C . GLU A 1 100 ? -3.490 -3.929 32.175 1.00 15.09 620 GLU A C 1
ATOM 835 O O . GLU A 1 100 ? -3.547 -5.159 32.077 1.00 14.93 620 GLU A O 1
ATOM 841 N N . GLU A 1 101 ? -2.409 -3.210 31.856 1.00 15.90 621 GLU A N 1
ATOM 842 C CA . GLU A 1 101 ? -1.208 -3.802 31.252 1.00 20.66 621 GLU A CA 1
ATOM 843 C C . GLU A 1 101 ? -1.570 -4.619 30.015 1.00 21.06 621 GLU A C 1
ATOM 844 O O . GLU A 1 101 ? -1.085 -5.734 29.814 1.00 16.84 621 GLU A O 1
ATOM 850 N N . GLY A 1 102 ? -2.479 -4.073 29.205 1.00 19.23 622 GLY A N 1
ATOM 851 C CA . GLY A 1 102 ? -2.847 -4.677 27.938 1.00 21.07 622 GLY A CA 1
ATOM 852 C C . GLY A 1 102 ? -3.578 -5.998 28.023 1.00 19.81 622 GLY A C 1
ATOM 853 O O . GLY A 1 102 ? -3.514 -6.782 27.075 1.00 20.00 622 GLY A O 1
ATOM 854 N N . LYS A 1 103 ? -4.266 -6.280 29.127 1.00 18.46 623 LYS A N 1
ATOM 855 C CA . LYS A 1 103 ? -5.016 -7.524 29.255 1.00 18.75 623 LYS A CA 1
ATOM 856 C C . LYS A 1 103 ? -6.087 -7.325 30.315 1.00 16.72 623 LYS A C 1
ATOM 857 O O . LYS A 1 103 ? -6.122 -6.298 30.992 1.00 15.91 623 LYS A O 1
ATOM 863 N N . PHE A 1 104 ? -6.963 -8.318 30.458 1.00 14.88 624 PHE A N 1
ATOM 864 C CA . PHE A 1 104 ? -7.963 -8.259 31.518 1.00 14.59 624 PHE A CA 1
ATOM 865 C C . PHE A 1 104 ? -7.289 -8.405 32.877 1.00 15.03 624 PHE A C 1
ATOM 866 O O . PHE A 1 104 ? -6.357 -9.202 33.042 1.00 17.99 624 PHE A O 1
ATOM 874 N N . ASN A 1 105 ? -7.773 -7.648 33.857 1.00 16.09 625 ASN A N 1
ATOM 875 C CA . ASN A 1 105 ? -7.448 -7.909 35.260 1.00 19.28 625 ASN A CA 1
ATOM 876 C C . ASN A 1 105 ? -8.548 -8.812 35.800 1.00 17.77 625 ASN A C 1
ATOM 877 O O . ASN A 1 105 ? -9.648 -8.354 36.123 1.00 21.52 625 ASN A O 1
ATOM 882 N N . LEU A 1 106 ? -8.262 -10.113 35.870 1.00 19.88 626 LEU A N 1
ATOM 883 C CA . LEU A 1 106 ? -9.286 -11.069 36.273 1.00 21.50 626 LEU A CA 1
ATOM 884 C C . LEU A 1 106 ? -9.600 -10.998 37.761 1.00 24.57 626 LEU A C 1
ATOM 885 O O . LEU A 1 106 ? -10.626 -11.540 38.188 1.00 29.53 626 LEU A O 1
ATOM 890 N N . GLN A 1 107 ? -8.756 -10.328 38.550 1.00 21.48 627 GLN A N 1
ATOM 891 C CA . GLN A 1 107 ? -8.977 -10.177 39.985 1.00 26.07 627 GLN A CA 1
ATOM 892 C C . GLN A 1 107 ? -9.995 -9.096 40.313 1.00 30.33 627 GLN A C 1
ATOM 893 O O . GLN A 1 107 ? -10.504 -9.063 41.438 1.00 31.48 627 GLN A O 1
ATOM 899 N N . LYS A 1 108 ? -10.297 -8.208 39.368 1.00 19.50 628 LYS A N 1
ATOM 900 C CA . LYS A 1 108 ? -11.179 -7.094 39.689 1.00 20.74 628 LYS A CA 1
ATOM 901 C C . LYS A 1 108 ? -12.610 -7.384 39.261 1.00 23.92 628 LYS A C 1
ATOM 902 O O . LYS A 1 108 ? -12.832 -7.947 38.186 1.00 22.42 628 LYS A O 1
ATOM 908 N N . PRO A 1 109 ? -13.598 -7.006 40.064 1.00 20.05 629 PRO A N 1
ATOM 909 C CA . PRO A 1 109 ? -14.987 -7.126 39.617 1.00 20.75 629 PRO A CA 1
ATOM 910 C C . PRO A 1 109 ? -15.272 -6.152 38.484 1.00 19.03 629 PRO A C 1
ATOM 911 O O . PRO A 1 109 ? -14.562 -5.167 38.282 1.00 18.81 629 PRO A O 1
ATOM 915 N N . LYS A 1 110 ? -16.331 -6.449 37.736 1.00 17.10 630 LYS A N 1
ATOM 916 C CA . LYS A 1 110 ? -16.778 -5.530 36.696 1.00 17.34 630 LYS A CA 1
ATOM 917 C C . LYS A 1 110 ? -17.178 -4.192 37.312 1.00 14.42 630 LYS A C 1
ATOM 918 O O . LYS A 1 110 ? -17.649 -4.123 38.450 1.00 17.63 630 LYS A O 1
ATOM 924 N N . ARG A 1 111 ? -16.963 -3.115 36.556 1.00 13.11 631 ARG A N 1
ATOM 925 C CA . ARG A 1 111 ? -17.243 -1.768 37.036 1.00 17.02 631 ARG A CA 1
ATOM 926 C C . ARG A 1 111 ? -18.521 -1.241 36.398 1.00 14.31 631 ARG A C 1
ATOM 927 O O . ARG A 1 111 ? -18.530 -0.982 35.192 1.00 11.83 631 ARG A O 1
ATOM 935 N N . PRO A 1 112 ? -19.594 -1.039 37.161 1.00 12.21 632 PRO A N 1
ATOM 936 C CA . PRO A 1 112 ? -20.863 -0.597 36.568 1.00 12.01 632 PRO A CA 1
ATOM 937 C C . PRO A 1 112 ? -20.748 0.749 35.875 1.00 10.35 632 PRO A C 1
ATOM 938 O O . PRO A 1 112 ? -19.996 1.630 36.289 1.00 13.11 632 PRO A O 1
ATOM 942 N N . LEU A 1 113 ? -21.520 0.898 34.798 1.00 12.69 633 LEU A N 1
ATOM 943 C CA . LEU A 1 113 ? -21.560 2.133 34.025 1.00 11.59 633 LEU A CA 1
ATOM 944 C C . LEU A 1 113 ? -22.513 3.140 34.659 1.00 13.07 633 LEU A C 1
ATOM 945 O O . LEU A 1 113 ? -23.462 2.776 35.352 1.00 15.01 633 LEU A O 1
ATOM 950 N N . THR A 1 114 ? -22.244 4.420 34.414 1.00 12.29 634 THR A N 1
ATOM 951 C CA . THR A 1 114 ? -23.134 5.494 34.841 1.00 14.40 634 THR A CA 1
ATOM 952 C C . THR A 1 114 ? -24.459 5.399 34.091 1.00 12.60 634 THR A C 1
ATOM 953 O O . THR A 1 114 ? -24.493 5.007 32.929 1.00 14.08 634 THR A O 1
ATOM 957 N N . ASP A 1 115 ? -25.564 5.771 34.753 1.00 13.47 635 ASP A N 1
ATOM 958 C CA . ASP A 1 115 ? -26.870 5.461 34.171 1.00 16.82 635 ASP A CA 1
ATOM 959 C C . ASP A 1 115 ? -27.115 6.206 32.861 1.00 12.70 635 ASP A C 1
ATOM 960 O O . ASP A 1 115 ? -27.760 5.667 31.957 1.00 17.40 635 ASP A O 1
ATOM 965 N N . CYS A 1 116 ? -26.634 7.453 32.732 1.00 13.96 636 CYS A N 1
ATOM 966 C CA . CYS A 1 116 ? -26.860 8.173 31.474 1.00 13.69 636 CYS A CA 1
ATOM 967 C C . CYS A 1 116 ? -26.047 7.591 30.325 1.00 13.13 636 CYS A C 1
ATOM 968 O O . CYS A 1 116 ? -26.469 7.686 29.159 1.00 14.20 636 CYS A O 1
ATOM 971 N N . HIS A 1 117 ? -24.893 6.984 30.633 1.00 13.70 637 HIS A N 1
ATOM 972 C CA . HIS A 1 117 ? -24.162 6.200 29.645 1.00 12.34 637 HIS A CA 1
ATOM 973 C C . HIS A 1 117 ? -24.977 4.985 29.219 1.00 16.36 637 HIS A C 1
ATOM 974 O O . HIS A 1 117 ? -25.169 4.734 28.018 1.00 14.28 637 HIS A O 1
ATOM 981 N N . ILE A 1 118 ? -25.521 4.252 30.198 1.00 15.37 638 ILE A N 1
ATOM 982 C CA . ILE A 1 118 ? -26.392 3.117 29.892 1.00 12.66 638 ILE A CA 1
ATOM 983 C C . ILE A 1 118 ? -27.571 3.560 29.031 1.00 13.56 638 ILE A C 1
ATOM 984 O O . ILE A 1 118 ? -27.942 2.886 28.068 1.00 15.29 638 ILE A O 1
ATOM 989 N N . GLU A 1 119 ? -28.165 4.712 29.350 1.00 14.75 639 GLU A N 1
ATOM 990 C CA . GLU A 1 119 ? -29.335 5.166 28.599 1.00 16.58 639 GLU A CA 1
ATOM 991 C C . GLU A 1 119 ? -28.964 5.519 27.159 1.00 13.14 639 GLU A C 1
ATOM 992 O O . GLU A 1 119 ? -29.718 5.236 26.216 1.00 15.63 639 GLU A O 1
ATOM 998 N N . ALA A 1 120 ? -27.798 6.136 26.979 1.00 11.81 640 ALA A N 1
ATOM 999 C CA . ALA A 1 120 ? -27.284 6.426 25.643 1.00 13.61 640 ALA A CA 1
ATOM 1000 C C . ALA A 1 120 ? -27.103 5.148 24.829 1.00 15.09 640 ALA A C 1
ATOM 1001 O O . ALA A 1 120 ? -27.496 5.085 23.658 1.00 16.14 640 ALA A O 1
ATOM 1003 N N . LEU A 1 121 ? -26.528 4.115 25.442 1.00 13.24 641 LEU A N 1
ATOM 1004 C CA . LEU A 1 121 ? -26.378 2.827 24.772 1.00 11.92 641 LEU A CA 1
ATOM 1005 C C . LEU A 1 121 ? -27.731 2.225 24.407 1.00 15.83 641 LEU A C 1
ATOM 1006 O O . LEU A 1 121 ? -27.925 1.742 23.284 1.00 14.56 641 LEU A O 1
ATOM 1011 N N . GLU A 1 122 ? -28.687 2.258 25.337 1.00 13.09 642 GLU A N 1
ATOM 1012 C CA . GLU A 1 122 ? -30.043 1.820 25.021 1.00 15.53 642 GLU A CA 1
ATOM 1013 C C . GLU A 1 122 ? -30.618 2.589 23.836 1.00 15.38 642 GLU A C 1
ATOM 1014 O O . GLU A 1 122 ? -31.320 2.012 22.996 1.00 18.66 642 GLU A O 1
ATOM 1020 N N . SER A 1 123 ? -30.325 3.892 23.736 1.00 13.22 643 SER A N 1
ATOM 1021 C CA . SER A 1 123 ? -30.861 4.663 22.616 1.00 15.55 643 SER A CA 1
ATOM 1022 C C . SER A 1 123 ? -30.301 4.204 21.278 1.00 19.06 643 SER A C 1
ATOM 1023 O O . SER A 1 123 ? -30.921 4.468 20.238 1.00 19.19 643 SER A O 1
ATOM 1026 N N . PHE A 1 124 ? -29.151 3.529 21.277 1.00 13.28 644 PHE A N 1
ATOM 1027 C CA . PHE A 1 124 ? -28.576 2.973 20.064 1.00 19.70 644 PHE A CA 1
ATOM 1028 C C . PHE A 1 124 ? -28.822 1.474 19.948 1.00 17.06 644 PHE A C 1
ATOM 1029 O O . PHE A 1 124 ? -28.253 0.826 19.057 1.00 16.08 644 PHE A O 1
ATOM 1037 N N . GLU A 1 125 ? -29.681 0.925 20.822 1.00 15.74 645 GLU A N 1
ATOM 1038 C CA . GLU A 1 125 ? -30.109 -0.477 20.813 1.00 12.28 645 GLU A CA 1
ATOM 1039 C C . GLU A 1 125 ? -28.993 -1.440 21.218 1.00 16.60 645 GLU A C 1
ATOM 1040 O O . GLU A 1 125 ? -29.017 -2.612 20.845 1.00 19.00 645 GLU A O 1
ATOM 1046 N N . VAL A 1 126 ? -28.034 -0.982 22.019 1.00 14.05 646 VAL A N 1
ATOM 1047 C CA . VAL A 1 126 ? -26.853 -1.767 22.378 1.00 13.60 646 VAL A CA 1
ATOM 1048 C C . VAL A 1 126 ? -27.094 -2.451 23.723 1.00 12.98 646 VAL A C 1
ATOM 1049 O O . VAL A 1 126 ? -27.564 -1.810 24.667 1.00 15.57 646 VAL A O 1
ATOM 1053 N N . LYS A 1 127 ? -26.759 -3.753 23.826 1.00 13.00 647 LYS A N 1
ATOM 1054 C CA . LYS A 1 127 ? -26.754 -4.463 25.105 1.00 10.23 647 LYS A CA 1
ATOM 1055 C C . LYS A 1 127 ? -25.372 -4.940 25.538 1.00 12.58 647 LYS A C 1
ATOM 1056 O O . LYS A 1 127 ? -25.222 -5.421 26.670 1.00 12.90 647 LYS A O 1
ATOM 1062 N N . SER A 1 128 ? -24.361 -4.788 24.690 1.00 10.16 648 SER A N 1
ATOM 1063 C CA . SER A 1 128 ? -23.018 -5.297 24.925 1.00 11.70 648 SER A CA 1
ATOM 1064 C C . SER A 1 128 ? -22.100 -4.555 23.963 1.00 11.06 648 SER A C 1
ATOM 1065 O O . SER A 1 128 ? -22.479 -4.342 22.816 1.00 11.06 648 SER A O 1
ATOM 1068 N N . CYS A 1 129 ? -20.918 -4.131 24.420 1.00 10.84 649 CYS A N 1
ATOM 1069 C CA . CYS A 1 129 ? -20.073 -3.375 23.499 1.00 10.87 649 CYS A CA 1
ATOM 1070 C C . CYS A 1 129 ? -18.600 -3.609 23.792 1.00 12.32 649 CYS A C 1
ATOM 1071 O O . CYS A 1 129 ? -18.185 -3.634 24.953 1.00 11.87 649 CYS A O 1
ATOM 1074 N N . ALA A 1 130 ? -17.818 -3.752 22.721 1.00 9.98 650 ALA A N 1
ATOM 1075 C CA . ALA A 1 130 ? -16.359 -3.734 22.783 1.00 10.81 650 ALA A CA 1
ATOM 1076 C C . ALA A 1 130 ? -15.908 -2.613 21.860 1.00 12.74 650 ALA A C 1
ATOM 1077 O O . ALA A 1 130 ? -16.240 -2.630 20.672 1.00 11.84 650 ALA A O 1
ATOM 1079 N N . VAL A 1 131 ? -15.211 -1.617 22.408 1.00 11.49 651 VAL A N 1
ATOM 1080 C CA . VAL A 1 131 ? -14.962 -0.347 21.730 1.00 9.12 651 VAL A CA 1
ATOM 1081 C C . VAL A 1 131 ? -13.468 -0.045 21.780 1.00 11.89 651 VAL A C 1
ATOM 1082 O O . VAL A 1 131 ? -12.853 -0.102 22.854 1.00 10.83 651 VAL A O 1
ATOM 1086 N N . VAL A 1 132 ? -12.872 0.253 20.623 1.00 10.32 652 VAL A N 1
ATOM 1087 C CA . VAL A 1 132 ? -11.435 0.512 20.567 1.00 9.84 652 VAL A CA 1
ATOM 1088 C C . VAL A 1 132 ? -11.155 1.743 19.718 1.00 8.48 652 VAL A C 1
ATOM 1089 O O . VAL A 1 132 ? -11.940 2.129 18.846 1.00 11.60 652 VAL A O 1
ATOM 1093 N N . ALA A 1 133 ? -9.998 2.342 19.971 1.00 9.92 653 ALA A N 1
ATOM 1094 C CA . ALA A 1 133 ? -9.610 3.580 19.319 1.00 12.08 653 ALA A CA 1
ATOM 1095 C C . ALA A 1 133 ? -9.130 3.327 17.892 1.00 12.59 653 ALA A C 1
ATOM 1096 O O . ALA A 1 133 ? -8.426 2.347 17.614 1.00 10.83 653 ALA A O 1
ATOM 1098 N N . ILE A 1 134 ? -9.489 4.236 16.993 1.00 11.97 654 ILE A N 1
ATOM 1099 C CA . ILE A 1 134 ? -8.885 4.306 15.662 1.00 11.73 654 ILE A CA 1
ATOM 1100 C C . ILE A 1 134 ? -7.934 5.489 15.662 1.00 11.88 654 ILE A C 1
ATOM 1101 O O . ILE A 1 134 ? -8.376 6.633 15.828 1.00 12.80 654 ILE A O 1
ATOM 1106 N N . PHE A 1 135 ? -6.638 5.216 15.484 1.00 15.56 655 PHE A N 1
ATOM 1107 C CA . PHE A 1 135 ? -5.606 6.245 15.430 1.00 16.69 655 PHE A CA 1
ATOM 1108 C C . PHE A 1 135 ? -5.154 6.478 13.995 1.00 17.93 655 PHE A C 1
ATOM 1109 O O . PHE A 1 135 ? -4.853 5.529 13.272 1.00 17.87 655 PHE A O 1
ATOM 1117 N N . GLN A 1 136 ? -5.093 7.741 13.603 1.00 16.92 656 GLN A N 1
ATOM 1118 C CA . GLN A 1 136 ? -4.498 8.158 12.338 1.00 18.32 656 GLN A CA 1
ATOM 1119 C C . GLN A 1 136 ? -3.129 8.719 12.693 1.00 17.31 656 GLN A C 1
ATOM 1120 O O . GLN A 1 136 ? -3.021 9.860 13.150 1.00 16.75 656 GLN A O 1
ATOM 1126 N N . GLY A 1 137 ? -2.087 7.923 12.484 1.00 19.84 657 GLY A N 1
ATOM 1127 C CA . GLY A 1 137 ? -0.808 8.268 13.081 1.00 21.39 657 GLY A CA 1
ATOM 1128 C C . GLY A 1 137 ? -0.952 8.185 14.587 1.00 25.90 657 GLY A C 1
ATOM 1129 O O . GLY A 1 137 ? -1.457 7.192 15.128 1.00 22.88 657 GLY A O 1
ATOM 1130 N N . GLN A 1 138 ? -0.521 9.232 15.288 1.00 27.00 658 GLN A N 1
ATOM 1131 C CA . GLN A 1 138 ? -0.767 9.320 16.723 1.00 26.48 658 GLN A CA 1
ATOM 1132 C C . GLN A 1 138 ? -1.929 10.266 17.040 1.00 28.42 658 GLN A C 1
ATOM 1133 O O . GLN A 1 138 ? -2.040 10.762 18.166 1.00 31.82 658 GLN A O 1
ATOM 1139 N N . LYS A 1 139 ? -2.818 10.504 16.076 1.00 23.81 659 LYS A N 1
ATOM 1140 C CA . LYS A 1 139 ? -4.005 11.326 16.295 1.00 22.66 659 LYS A CA 1
ATOM 1141 C C . LYS A 1 139 ? -5.225 10.425 16.483 1.00 18.73 659 LYS A C 1
ATOM 1142 O O . LYS A 1 139 ? -5.518 9.583 15.625 1.00 15.52 659 LYS A O 1
ATOM 1148 N N . LEU A 1 140 ? -5.936 10.605 17.596 1.00 18.26 660 LEU A N 1
ATOM 1149 C CA . LEU A 1 140 ? -7.165 9.860 17.855 1.00 15.99 660 LEU A CA 1
ATOM 1150 C C . LEU A 1 140 ? -8.253 10.340 16.897 1.00 16.78 660 LEU A C 1
ATOM 1151 O O . LEU A 1 140 ? -8.705 11.486 16.979 1.00 18.02 660 LEU A O 1
ATOM 1156 N N . TRP A 1 141 ? -8.670 9.464 15.981 1.00 14.39 661 TRP A N 1
ATOM 1157 C CA . TRP A 1 141 ? -9.559 9.807 14.882 1.00 13.39 661 TRP A CA 1
ATOM 1158 C C . TRP A 1 141 ? -11.007 9.414 15.143 1.00 11.14 661 TRP A C 1
ATOM 1159 O O . TRP A 1 141 ? -11.933 10.147 14.764 1.00 14.02 661 TRP A O 1
ATOM 1170 N N . GLY A 1 142 ? -11.218 8.269 15.771 1.00 12.84 662 GLY A N 1
ATOM 1171 C CA . GLY A 1 142 ? -12.565 7.772 15.965 1.00 11.70 662 GLY A CA 1
ATOM 1172 C C . GLY A 1 142 ? -12.545 6.481 16.744 1.00 10.43 662 GLY A C 1
ATOM 1173 O O . GLY A 1 142 ? -11.562 6.166 17.421 1.00 11.55 662 GLY A O 1
ATOM 1174 N N . LEU A 1 143 ? -13.650 5.739 16.643 1.00 10.27 663 LEU A N 1
ATOM 1175 C CA . LEU A 1 143 ? -13.836 4.500 17.382 1.00 9.27 663 LEU A CA 1
ATOM 1176 C C . LEU A 1 143 ? -14.373 3.409 16.473 1.00 10.66 663 LEU A C 1
ATOM 1177 O O . LEU A 1 143 ? -15.232 3.667 15.620 1.00 10.53 663 LEU A O 1
ATOM 1182 N N . LEU A 1 144 ? -13.886 2.192 16.687 1.00 9.97 664 LEU A N 1
ATOM 1183 C CA . LEU A 1 144 ? -14.435 0.976 16.097 1.00 10.25 664 LEU A CA 1
ATOM 1184 C C . LEU A 1 144 ? -15.148 0.215 17.207 1.00 9.72 664 LEU A C 1
ATOM 1185 O O . LEU A 1 144 ? -14.527 -0.113 18.231 1.00 10.73 664 LEU A O 1
ATOM 1190 N N . SER A 1 145 ? -16.444 -0.028 17.024 1.00 8.87 665 SER A N 1
ATOM 1191 C CA . SER A 1 145 ? -17.300 -0.632 18.040 1.00 7.44 665 SER A CA 1
ATOM 1192 C C . SER A 1 145 ? -17.886 -1.930 17.513 1.00 10.51 665 SER A C 1
ATOM 1193 O O . SER A 1 145 ? -18.417 -1.974 16.398 1.00 9.36 665 SER A O 1
ATOM 1196 N N . ALA A 1 146 ? -17.801 -2.969 18.327 1.00 11.57 666 ALA A N 1
ATOM 1197 C CA . ALA A 1 146 ? -18.513 -4.224 18.137 1.00 11.43 666 ALA A CA 1
ATOM 1198 C C . ALA A 1 146 ? -19.659 -4.296 19.135 1.00 8.85 666 ALA A C 1
ATOM 1199 O O . ALA A 1 146 ? -19.436 -4.171 20.347 1.00 10.47 666 ALA A O 1
ATOM 1201 N N . PHE A 1 147 ? -20.875 -4.502 18.640 1.00 9.10 667 PHE A N 1
ATOM 1202 C CA . PHE A 1 147 ? -22.076 -4.431 19.466 1.00 9.43 667 PHE A CA 1
ATOM 1203 C C . PHE A 1 147 ? -22.869 -5.734 19.382 1.00 12.97 667 PHE A C 1
ATOM 1204 O O . PHE A 1 147 ? -22.991 -6.339 18.309 1.00 12.55 667 PHE A O 1
ATOM 1212 N N . GLN A 1 148 ? -23.458 -6.146 20.499 1.00 11.41 668 GLN A N 1
ATOM 1213 C CA . GLN A 1 148 ? -24.569 -7.076 20.461 1.00 12.53 668 GLN A CA 1
ATOM 1214 C C . GLN A 1 148 ? -25.807 -6.345 20.969 1.00 12.08 668 GLN A C 1
ATOM 1215 O O . GLN A 1 148 ? -25.739 -5.588 21.941 1.00 12.79 668 GLN A O 1
ATOM 1221 N N . ASN A 1 149 ? -26.921 -6.534 20.272 1.00 12.56 669 ASN A N 1
ATOM 1222 C CA . ASN A 1 149 ? -28.122 -5.747 20.506 1.00 13.23 669 ASN A CA 1
ATOM 1223 C C . ASN A 1 149 ? -29.219 -6.512 21.216 1.00 15.40 669 ASN A C 1
ATOM 1224 O O . ASN A 1 149 ? -30.001 -5.905 21.953 1.00 17.90 669 ASN A O 1
ATOM 1229 N N . SER A 1 150 ? -29.330 -7.816 20.975 1.00 14.43 670 SER A N 1
ATOM 1230 C CA . SER A 1 150 ? -30.426 -8.601 21.521 1.00 16.77 670 SER A CA 1
ATOM 1231 C C . SER A 1 150 ? -30.121 -9.221 22.878 1.00 18.14 670 SER A C 1
ATOM 1232 O O . SER A 1 150 ? -31.061 -9.630 23.567 1.00 18.88 670 SER A O 1
ATOM 1235 N N . ALA A 1 151 ? -28.860 -9.262 23.289 1.00 14.68 671 ALA A N 1
ATOM 1236 C CA . ALA A 1 151 ? -28.439 -10.032 24.453 1.00 16.98 671 ALA A CA 1
ATOM 1237 C C . ALA A 1 151 ? -27.040 -9.571 24.842 1.00 16.13 671 ALA A C 1
ATOM 1238 O O . ALA A 1 151 ? -26.321 -9.017 24.019 1.00 15.61 671 ALA A O 1
ATOM 1240 N N . PRO A 1 152 ? -26.640 -9.814 26.094 1.00 12.40 672 PRO A N 1
ATOM 1241 C CA . PRO A 1 152 ? -25.221 -9.690 26.450 1.00 14.83 672 PRO A CA 1
ATOM 1242 C C . PRO A 1 152 ? -24.377 -10.666 25.649 1.00 13.33 672 PRO A C 1
ATOM 1243 O O . PRO 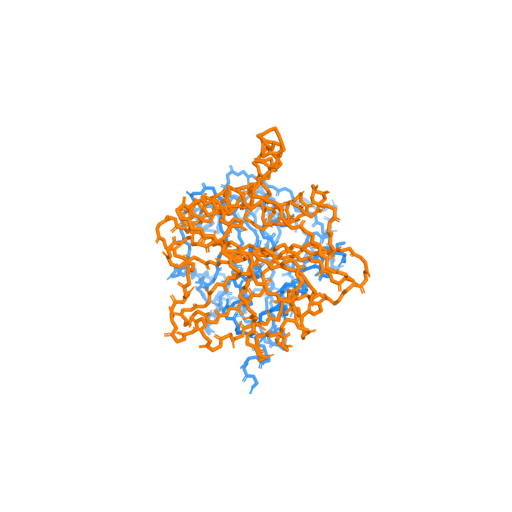A 1 152 ? -24.855 -11.675 25.125 1.00 17.15 672 PRO A O 1
ATOM 1247 N N . ARG A 1 153 ? -23.085 -10.371 25.578 1.00 14.22 673 ARG A N 1
ATOM 1248 C CA . ARG A 1 153 ? -22.155 -11.277 24.931 1.00 14.32 673 ARG A CA 1
ATOM 1249 C C . ARG A 1 153 ? -20.819 -11.119 25.620 1.00 16.01 673 ARG A C 1
ATOM 1250 O O . ARG A 1 153 ? -20.416 -9.995 25.924 1.00 16.21 673 ARG A O 1
ATOM 1258 N N . HIS A 1 154 ? -20.158 -12.241 25.883 1.00 14.62 674 HIS A N 1
ATOM 1259 C CA . HIS A 1 154 ? -18.866 -12.207 26.546 1.00 14.22 674 HIS A CA 1
ATOM 1260 C C . HIS A 1 154 ? -17.776 -11.866 25.541 1.00 16.20 674 HIS A C 1
ATOM 1261 O O . HIS A 1 154 ? -17.692 -12.487 24.480 1.00 14.34 674 HIS A O 1
ATOM 1268 N N . TRP A 1 155 ? -16.949 -10.874 25.872 1.00 13.76 675 TRP A N 1
ATOM 1269 C CA . TRP A 1 155 ? -15.787 -10.512 25.068 1.00 12.00 675 TRP A CA 1
ATOM 1270 C C . TRP A 1 155 ? -14.529 -11.078 25.710 1.00 13.02 675 TRP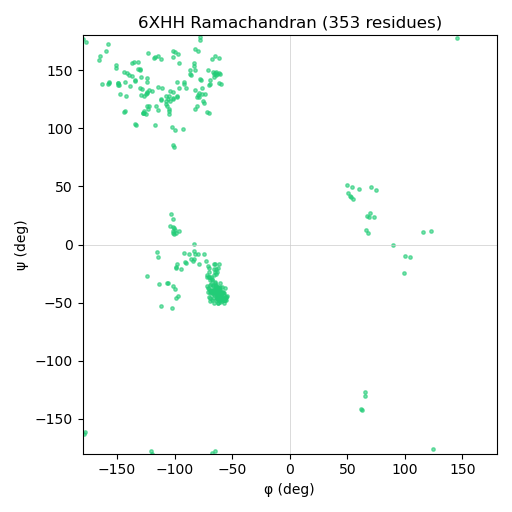 A C 1
ATOM 1271 O O . TRP A 1 155 ? -14.279 -10.836 26.892 1.00 15.19 675 TRP A O 1
ATOM 1282 N N . ASP A 1 156 ? -13.732 -11.832 24.951 1.00 16.09 676 ASP A N 1
ATOM 1283 C CA . ASP A 1 156 ? -12.459 -12.268 25.516 1.00 15.95 676 ASP A CA 1
ATOM 1284 C C . ASP A 1 156 ? -11.326 -11.378 25.012 1.00 13.34 676 ASP A C 1
ATOM 1285 O O . ASP A 1 156 ? -11.481 -10.595 24.071 1.00 13.01 676 ASP A O 1
ATOM 1290 N N . GLU A 1 157 ? -10.166 -11.481 25.666 1.00 17.26 677 GLU A N 1
ATOM 1291 C CA . GLU A 1 157 ? -9.148 -10.482 25.375 1.00 17.70 677 GLU A CA 1
ATOM 1292 C C . GLU A 1 157 ? -8.543 -10.676 23.990 1.00 14.40 677 GLU A C 1
ATOM 1293 O O . GLU A 1 157 ? -8.084 -9.706 23.381 1.00 16.63 677 GLU A O 1
ATOM 1299 N N . ALA A 1 158 ? -8.547 -11.905 23.461 1.00 15.43 678 ALA A N 1
ATOM 1300 C CA . ALA A 1 158 ? -8.098 -12.111 22.085 1.00 19.24 678 ALA A CA 1
ATOM 1301 C C . ALA A 1 158 ? -8.993 -11.383 21.082 1.00 17.14 678 ALA A C 1
ATOM 1302 O O . ALA A 1 158 ? -8.509 -10.851 20.080 1.00 16.85 678 ALA A O 1
ATOM 1304 N N . GLU A 1 159 ? -10.307 -11.355 21.324 1.00 11.48 679 GLU A N 1
ATOM 1305 C CA . GLU A 1 159 ? -11.188 -10.559 20.478 1.00 14.71 679 GLU A CA 1
ATOM 1306 C C . GLU A 1 159 ? -10.888 -9.072 20.591 1.00 11.36 679 GLU A C 1
ATOM 1307 O O . GLU A 1 159 ? -10.919 -8.345 19.593 1.00 14.01 679 GLU A O 1
ATOM 1313 N N . VAL A 1 160 ? -10.623 -8.591 21.802 1.00 12.37 680 VAL A N 1
ATOM 1314 C CA . VAL A 1 160 ? -10.316 -7.170 21.951 1.00 12.24 680 VAL A CA 1
ATOM 1315 C C . VAL A 1 160 ? -9.003 -6.840 21.250 1.00 11.98 680 VAL A C 1
ATOM 1316 O O . VAL A 1 160 ? -8.873 -5.805 20.580 1.00 12.11 680 VAL A O 1
ATOM 1320 N N . GLN A 1 161 ? -8.016 -7.725 21.368 1.00 11.56 681 GLN A N 1
ATOM 1321 C CA . GLN A 1 161 ? -6.761 -7.511 20.661 1.00 14.18 681 GLN A CA 1
ATOM 1322 C C . GLN A 1 161 ? -6.972 -7.500 19.153 1.00 15.04 681 GLN A C 1
ATOM 1323 O O . GLN A 1 161 ? -6.435 -6.630 18.453 1.00 12.64 681 GLN A O 1
ATOM 1329 N N . LEU A 1 162 ? -7.776 -8.434 18.633 1.00 14.69 682 LEU A N 1
ATOM 1330 C CA . LEU A 1 162 ? -8.091 -8.423 17.209 1.00 14.99 682 LEU A CA 1
ATOM 1331 C C . LEU A 1 162 ? -8.719 -7.096 16.812 1.00 11.91 682 LEU A C 1
ATOM 1332 O O . LEU A 1 162 ? -8.340 -6.486 15.804 1.00 14.32 682 LEU A O 1
ATOM 1337 N N . LEU A 1 163 ? -9.708 -6.641 17.587 1.00 13.35 683 LEU A N 1
ATOM 1338 C CA . LEU A 1 163 ? -10.387 -5.395 17.250 1.00 12.90 683 LEU A CA 1
ATOM 1339 C C . LEU A 1 163 ? -9.411 -4.238 17.180 1.00 11.52 683 LEU A C 1
ATOM 1340 O O . LEU A 1 163 ? -9.518 -3.378 16.301 1.00 13.69 683 LEU A O 1
ATOM 1345 N N . MET A 1 164 ? -8.454 -4.197 18.114 1.00 12.71 684 MET A N 1
ATOM 1346 C CA . MET A 1 164 ? -7.469 -3.129 18.123 1.00 12.71 684 MET A CA 1
ATOM 1347 C C . MET A 1 164 ? -6.551 -3.205 16.912 1.00 11.66 684 MET A C 1
ATOM 1348 O O . MET A 1 164 ? -6.163 -2.165 16.374 1.00 14.80 684 MET A O 1
ATOM 1353 N N . ARG A 1 165 ? -6.219 -4.416 16.449 1.00 13.73 685 ARG A N 1
ATOM 1354 C CA . ARG A 1 165 ? -5.386 -4.542 15.254 1.00 13.10 685 ARG A CA 1
ATOM 1355 C C . ARG A 1 165 ? -6.153 -4.138 14.006 1.00 11.57 685 ARG A C 1
ATOM 1356 O O . ARG A 1 165 ? -5.583 -3.539 13.090 1.00 13.24 685 ARG A O 1
ATOM 1364 N N . VAL A 1 166 ? -7.442 -4.476 13.948 1.00 12.26 686 VAL A N 1
ATOM 1365 C CA . VAL A 1 166 ? -8.271 -4.032 12.831 1.00 14.23 686 VAL A CA 1
ATOM 1366 C C . VAL A 1 166 ? -8.372 -2.511 12.818 1.00 13.89 686 VAL A C 1
ATOM 1367 O O . VAL A 1 166 ? -8.262 -1.872 11.764 1.00 12.87 686 VAL A O 1
ATOM 1371 N N . ALA A 1 167 ? -8.571 -1.908 13.990 1.00 10.58 687 ALA A N 1
ATOM 1372 C CA . ALA A 1 167 ? -8.607 -0.453 14.062 1.00 11.37 687 ALA A CA 1
ATOM 1373 C C . ALA A 1 167 ? -7.273 0.149 13.628 1.00 13.56 687 ALA A C 1
ATOM 1374 O O . ALA A 1 167 ? -7.238 1.205 12.985 1.00 15.08 687 ALA A O 1
ATOM 1376 N N . ASP A 1 168 ? -6.166 -0.508 13.972 1.00 14.23 688 ASP A N 1
ATOM 1377 C CA . ASP A 1 168 ? -4.864 -0.093 13.457 1.00 16.37 688 ASP A CA 1
ATOM 1378 C C . ASP A 1 168 ? -4.869 -0.042 11.932 1.00 11.28 688 ASP A C 1
ATOM 1379 O O . ASP A 1 168 ? -4.400 0.929 11.328 1.00 16.54 688 ASP A O 1
ATOM 1384 N N . GLN A 1 169 ? -5.384 -1.098 11.295 1.00 13.55 689 GLN A N 1
ATOM 1385 C CA . GLN A 1 169 ? -5.442 -1.142 9.836 1.00 15.87 689 GLN A CA 1
ATOM 1386 C C . GLN A 1 169 ? -6.322 -0.028 9.281 1.00 14.88 689 GLN A C 1
ATOM 1387 O O . GLN A 1 169 ? -5.966 0.624 8.296 1.00 15.58 689 GLN A O 1
ATOM 1393 N N . LEU A 1 170 ? -7.476 0.201 9.906 1.00 14.84 690 LEU A N 1
ATOM 1394 C CA . LEU A 1 170 ? -8.316 1.331 9.530 1.00 15.86 690 LEU A CA 1
ATOM 1395 C C . LEU A 1 170 ? -7.547 2.635 9.633 1.00 14.92 690 LEU A C 1
ATOM 1396 O O . LEU A 1 170 ? -7.595 3.470 8.724 1.00 15.09 690 LEU A O 1
ATOM 1401 N N . GLY A 1 171 ? -6.825 2.826 10.742 1.00 14.10 691 GLY A N 1
ATOM 1402 C CA . GLY A 1 171 ? -6.077 4.060 10.923 1.00 16.00 691 GLY A CA 1
ATOM 1403 C C . GLY A 1 171 ? -5.021 4.266 9.857 1.00 15.52 691 GLY A C 1
ATOM 1404 O O . GLY A 1 171 ? -4.836 5.381 9.367 1.00 15.36 691 GLY A O 1
ATOM 1405 N N . VAL A 1 172 ? -4.317 3.194 9.490 1.00 16.91 692 VAL A N 1
ATOM 1406 C CA . VAL A 1 172 ? -3.328 3.267 8.416 1.00 16.48 692 VAL A CA 1
ATOM 1407 C C . VAL A 1 172 ? -4.001 3.635 7.096 1.00 21.55 692 VAL A C 1
ATOM 1408 O O . VAL A 1 172 ? -3.486 4.450 6.321 1.00 19.86 692 VAL A O 1
ATOM 1412 N N . ALA A 1 173 ? -5.175 3.058 6.831 1.00 19.20 693 ALA A N 1
ATOM 1413 C CA . ALA A 1 173 ? -5.907 3.397 5.616 1.00 19.69 693 ALA A CA 1
ATOM 1414 C C . ALA A 1 173 ? -6.353 4.857 5.621 1.00 19.59 693 ALA A C 1
ATOM 1415 O O . ALA A 1 173 ? -6.291 5.536 4.587 1.00 20.33 693 ALA A O 1
ATOM 1417 N N . ILE A 1 174 ? -6.803 5.360 6.773 1.00 15.96 694 ILE A N 1
ATOM 1418 C CA . ILE A 1 174 ? -7.198 6.763 6.874 1.00 19.14 694 ILE A CA 1
ATOM 1419 C C . ILE A 1 174 ? -5.990 7.666 6.689 1.00 19.78 694 ILE A C 1
ATOM 1420 O O . ILE A 1 174 ? -6.072 8.710 6.039 1.00 21.54 694 ILE A O 1
ATOM 1425 N N . GLN A 1 175 ? -4.863 7.297 7.300 1.00 16.49 695 GLN A N 1
ATOM 1426 C CA . GLN A 1 175 ? -3.642 8.078 7.148 1.00 20.89 695 GLN A CA 1
ATOM 1427 C C . GLN A 1 175 ? -3.217 8.140 5.689 1.00 23.74 695 GLN A C 1
ATOM 1428 O O . GLN A 1 175 ? -2.897 9.219 5.176 1.00 23.49 695 GLN A O 1
ATOM 1434 N N . GLN A 1 176 ? -3.236 6.996 4.999 1.00 23.87 696 GLN A N 1
ATOM 1435 C CA . GLN A 1 176 ? -2.807 6.956 3.604 1.00 26.71 696 GLN A CA 1
ATOM 1436 C C . GLN A 1 176 ? -3.781 7.694 2.697 1.00 26.58 696 GLN A C 1
ATOM 1437 O O . GLN A 1 176 ? -3.368 8.261 1.681 1.00 29.18 696 GLN A O 1
ATOM 1443 N N . ALA A 1 177 ? -5.070 7.707 3.046 1.00 28.35 697 ALA A N 1
ATOM 1444 C CA . ALA A 1 177 ? -6.038 8.469 2.264 1.00 26.84 697 ALA A CA 1
ATOM 1445 C C . ALA A 1 177 ? -5.859 9.969 2.471 1.00 35.12 697 ALA A C 1
ATOM 1446 O O . ALA A 1 177 ? -6.054 10.759 1.539 1.00 31.03 697 ALA A O 1
ATOM 1448 N N . GLU A 1 178 ? -5.494 10.383 3.686 1.00 29.42 698 GLU A N 1
ATOM 1449 C CA . GLU A 1 178 ? -5.234 11.797 3.934 1.00 29.31 698 GLU A CA 1
ATOM 1450 C C . GLU A 1 178 ? -3.931 12.249 3.286 1.00 34.10 698 GLU A C 1
ATOM 1451 O O . GLU A 1 178 ? -3.790 13.428 2.936 1.00 37.36 698 GLU A O 1
ATOM 1457 N N . TYR A 1 179 ? -2.978 11.338 3.126 1.00 32.66 699 TYR A N 1
ATOM 1458 C CA . TYR A 1 179 ? -1.729 11.630 2.432 1.00 32.17 699 TYR A CA 1
ATOM 1459 C C . TYR A 1 179 ? -2.010 12.023 0.982 1.00 41.11 699 TYR A C 1
ATOM 1460 O O . TYR A 1 179 ? -1.599 13.087 0.520 1.00 43.65 699 TYR A O 1
ATOM 1469 N N . MET B 1 1 ? -29.061 -34.118 -12.599 1.00 55.26 521 MET B N 1
ATOM 1470 C CA . MET B 1 1 ? -28.594 -32.804 -12.174 1.00 47.90 521 MET B CA 1
ATOM 1471 C C . MET B 1 1 ? -29.465 -32.234 -11.065 1.00 42.51 521 MET B C 1
ATOM 1472 O O . MET B 1 1 ? -28.998 -31.432 -10.253 1.00 36.91 521 MET B O 1
ATOM 1477 N N . GLU B 1 2 ? -30.734 -32.651 -11.045 1.00 37.79 522 GLU B N 1
ATOM 1478 C CA . GLU B 1 2 ? -31.678 -32.135 -10.059 1.00 36.31 522 GLU B CA 1
ATOM 1479 C C . GLU B 1 2 ? -31.177 -32.359 -8.635 1.00 34.69 522 GLU B C 1
ATOM 1480 O O . GLU B 1 2 ? -31.177 -31.436 -7.812 1.00 36.55 522 GLU B O 1
ATOM 1486 N N . GLN B 1 3 ? -30.730 -33.578 -8.327 1.00 40.52 523 GLN B N 1
ATOM 1487 C CA . GLN B 1 3 ? -30.245 -33.840 -6.977 1.00 35.78 523 GLN B CA 1
ATOM 1488 C C . GLN B 1 3 ? -28.932 -33.117 -6.710 1.00 31.76 523 GLN B C 1
ATOM 1489 O O . GLN B 1 3 ? -28.690 -32.674 -5.582 1.00 34.48 523 GLN B O 1
ATOM 1495 N N . ALA B 1 4 ? -28.077 -32.993 -7.728 1.00 33.67 524 ALA B N 1
ATOM 1496 C CA . ALA B 1 4 ? -26.882 -32.165 -7.599 1.00 31.91 524 ALA B CA 1
ATOM 1497 C C . ALA B 1 4 ? -27.251 -30.730 -7.246 1.00 30.59 524 ALA B C 1
ATOM 1498 O O . ALA B 1 4 ? -26.604 -30.100 -6.401 1.00 24.71 524 ALA B O 1
ATOM 1500 N N . LEU B 1 5 ? -28.297 -30.200 -7.881 1.00 27.06 525 LEU B N 1
ATOM 1501 C CA . LEU B 1 5 ? -28.744 -28.846 -7.572 1.00 29.09 525 LEU B CA 1
ATOM 1502 C C . LEU B 1 5 ? -29.270 -28.735 -6.146 1.00 25.05 525 LEU B C 1
ATOM 1503 O O . LEU B 1 5 ? -29.044 -27.723 -5.473 1.00 24.47 525 LEU B O 1
ATOM 1508 N N . ASN B 1 6 ? -29.998 -29.747 -5.672 1.00 26.78 526 ASN B N 1
ATOM 1509 C CA . ASN B 1 6 ? -30.568 -29.640 -4.334 1.00 27.47 526 ASN B CA 1
ATOM 1510 C C . ASN B 1 6 ? -29.491 -29.668 -3.258 1.00 29.29 526 ASN B C 1
ATOM 1511 O O . ASN B 1 6 ? -29.623 -28.982 -2.239 1.00 31.15 526 ASN B O 1
ATOM 1516 N N . ARG B 1 7 ? -28.410 -30.423 -3.474 1.00 31.94 527 ARG B N 1
ATOM 1517 C CA . ARG B 1 7 ? -27.318 -30.422 -2.506 1.00 29.24 527 ARG B CA 1
ATOM 1518 C C . ARG B 1 7 ? -26.608 -29.077 -2.485 1.00 26.40 527 ARG B C 1
ATOM 1519 O O . ARG B 1 7 ? -26.256 -28.577 -1.411 1.00 29.81 527 ARG B O 1
ATOM 1527 N N . VAL B 1 8 ? -26.404 -28.466 -3.658 1.00 31.31 528 VAL B N 1
ATOM 1528 C CA . VAL B 1 8 ? -25.793 -27.137 -3.706 1.00 26.20 528 VAL B CA 1
ATOM 1529 C C . VAL B 1 8 ? -26.669 -26.124 -2.978 1.00 23.30 528 VAL B C 1
ATOM 1530 O O . VAL B 1 8 ? -26.183 -25.317 -2.177 1.00 21.27 528 VAL B O 1
ATOM 1534 N N . ILE B 1 9 ? -27.982 -26.154 -3.233 1.00 25.31 529 ILE B N 1
ATOM 1535 C CA . ILE B 1 9 ? -28.870 -25.199 -2.578 1.00 25.37 529 ILE B CA 1
ATOM 1536 C C . ILE B 1 9 ? -28.903 -25.444 -1.073 1.00 28.28 529 ILE B C 1
ATOM 1537 O O . ILE B 1 9 ? -28.876 -24.497 -0.277 1.00 21.20 529 ILE B O 1
ATOM 1542 N N . THR B 1 10 ? -28.938 -26.713 -0.660 1.00 23.57 530 THR B N 1
ATOM 1543 C CA . THR B 1 10 ? -28.881 -27.039 0.761 1.00 27.42 530 THR B CA 1
ATOM 1544 C C . THR B 1 10 ? -27.624 -26.463 1.400 1.00 24.96 530 THR B C 1
ATOM 1545 O O . THR B 1 10 ? -27.684 -25.824 2.456 1.00 23.43 530 THR B O 1
ATOM 1549 N N . LYS B 1 11 ? -26.473 -26.673 0.758 1.00 24.85 531 LYS B N 1
ATOM 1550 C CA . LYS B 1 11 ? -25.230 -26.072 1.229 1.00 24.00 531 LYS B CA 1
ATOM 1551 C C . LYS B 1 11 ? -25.358 -24.559 1.334 1.00 23.20 531 LYS B C 1
ATOM 1552 O O . LYS B 1 11 ? -24.965 -23.959 2.343 1.00 24.53 531 LYS B O 1
ATOM 1558 N N . ILE B 1 12 ? -25.927 -23.927 0.302 1.00 25.09 532 ILE B N 1
ATOM 1559 C CA . ILE B 1 12 ? -26.045 -22.470 0.273 1.00 27.64 532 ILE B CA 1
ATOM 1560 C C . ILE B 1 12 ? -26.881 -21.972 1.444 1.00 31.90 532 ILE B C 1
ATOM 1561 O O . ILE B 1 12 ? -26.579 -20.935 2.049 1.00 29.65 532 ILE B O 1
ATOM 1566 N N . ARG B 1 13 ? -27.939 -22.702 1.787 1.00 28.29 533 ARG B N 1
ATOM 1567 C CA . ARG B 1 13 ? -28.876 -22.248 2.799 1.00 32.67 533 ARG B CA 1
ATOM 1568 C C . ARG B 1 13 ? -28.446 -22.601 4.214 1.00 30.69 533 ARG B C 1
ATOM 1569 O O . ARG B 1 13 ? -29.030 -22.069 5.162 1.00 31.32 533 ARG B O 1
ATOM 1577 N N . GLN B 1 14 ? -27.443 -23.470 4.384 1.00 22.79 534 GLN B N 1
ATOM 1578 C CA . GLN B 1 14 ? -26.939 -23.786 5.717 1.00 34.50 534 GLN B CA 1
ATOM 1579 C C . GLN B 1 14 ? -25.995 -22.719 6.261 1.00 33.98 534 GLN B C 1
ATOM 1580 O O . GLN B 1 14 ? -25.608 -22.793 7.432 1.00 34.40 534 GLN B O 1
ATOM 1586 N N . VAL B 1 15 ? -25.612 -21.741 5.442 1.00 27.61 535 VAL B N 1
ATOM 1587 C CA . VAL B 1 15 ? -24.976 -20.516 5.903 1.00 29.69 535 VAL B CA 1
ATOM 1588 C C . VAL B 1 15 ? -25.936 -19.370 5.605 1.00 31.67 535 VAL B C 1
ATOM 1589 O O . VAL B 1 15 ? -26.867 -19.501 4.806 1.00 32.51 535 VAL B O 1
ATOM 1593 N N . SER B 1 16 ? -25.715 -18.236 6.265 1.00 36.85 536 SER B N 1
ATOM 1594 C CA . SER B 1 16 ? -26.691 -17.157 6.199 1.00 39.23 536 SER B CA 1
ATOM 1595 C C . SER B 1 16 ? -26.135 -15.829 5.708 1.00 38.46 536 SER B C 1
ATOM 1596 O O . SER B 1 16 ? -26.897 -15.034 5.155 1.00 45.61 536 SER B O 1
ATOM 1599 N N . ASP B 1 17 ? -24.848 -15.556 5.892 1.00 29.53 537 ASP B N 1
ATOM 1600 C CA . ASP B 1 17 ? -24.289 -14.300 5.419 1.00 24.04 537 ASP B CA 1
ATOM 1601 C C . ASP B 1 17 ? -23.858 -14.437 3.962 1.00 22.68 537 ASP B C 1
ATOM 1602 O O . ASP B 1 17 ? -23.484 -15.522 3.501 1.00 20.97 537 ASP B O 1
ATOM 1607 N N . LEU B 1 18 ? -23.919 -13.315 3.242 1.00 19.77 538 LEU B N 1
ATOM 1608 C CA . LEU B 1 18 ? -23.723 -13.349 1.793 1.00 22.22 538 LEU B CA 1
ATOM 1609 C C . LEU B 1 18 ? -22.322 -13.818 1.415 1.00 20.33 538 LEU B C 1
ATOM 1610 O O . LEU B 1 18 ? -22.153 -14.535 0.423 1.00 15.82 538 LEU B O 1
ATOM 1615 N N . GLU B 1 19 ? -21.303 -13.424 2.180 1.00 17.72 539 GLU B N 1
ATOM 1616 C CA . GLU B 1 19 ? -19.947 -13.851 1.844 1.00 21.63 539 GLU B CA 1
ATOM 1617 C C . GLU B 1 19 ? -19.797 -15.365 1.961 1.00 19.02 539 GLU B C 1
ATOM 1618 O O . GLU B 1 19 ? -19.141 -15.997 1.123 1.00 16.22 539 GLU B O 1
ATOM 1624 N N . SER B 1 20 ? -20.384 -15.962 3.004 1.00 16.42 540 SER B N 1
ATOM 1625 C CA . SER B 1 20 ? -20.348 -17.412 3.141 1.00 17.32 540 SER B CA 1
ATOM 1626 C C . SER B 1 20 ? -21.102 -18.074 1.995 1.00 14.53 540 SER B C 1
ATOM 1627 O O . SER B 1 20 ? -20.665 -19.098 1.459 1.00 17.46 540 SER B O 1
ATOM 1630 N N . ILE B 1 21 ? -22.241 -17.495 1.611 1.00 17.82 541 ILE B N 1
ATOM 1631 C CA . ILE B 1 21 ? -23.024 -18.025 0.500 1.00 14.90 541 ILE B CA 1
ATOM 1632 C C . ILE B 1 21 ? -22.187 -18.050 -0.772 1.00 13.77 541 ILE B C 1
ATOM 1633 O O . ILE B 1 21 ? -22.161 -19.051 -1.496 1.00 15.95 541 ILE B O 1
ATOM 1638 N N . PHE B 1 22 ? -21.493 -16.945 -1.056 1.00 15.16 542 PHE B N 1
ATOM 1639 C CA . PHE B 1 22 ? -20.624 -16.880 -2.231 1.00 12.41 542 PHE B CA 1
ATOM 1640 C C . PHE B 1 22 ? -19.528 -17.932 -2.167 1.00 14.10 542 PHE B C 1
ATOM 1641 O O . PHE B 1 22 ? -19.283 -18.657 -3.137 1.00 13.55 542 PHE B O 1
ATOM 1649 N N . SER B 1 23 ? -18.836 -18.013 -1.032 1.00 14.85 543 SER B N 1
ATOM 1650 C CA . SER B 1 23 ? -17.719 -18.951 -0.923 1.00 12.79 543 SER B CA 1
ATOM 1651 C C . SER B 1 23 ? -18.190 -20.392 -1.059 1.00 13.36 543 SER B C 1
ATOM 1652 O O . SER B 1 23 ? -17.583 -21.194 -1.777 1.00 16.72 543 SER B O 1
ATOM 1655 N N . THR B 1 24 ? -19.273 -20.738 -0.369 1.00 14.78 544 THR B N 1
ATOM 1656 C CA . THR B 1 24 ? -19.826 -22.083 -0.465 1.00 14.05 544 THR B CA 1
ATOM 1657 C C . THR B 1 24 ? -20.253 -22.403 -1.891 1.00 13.66 544 THR B C 1
ATOM 1658 O O . THR B 1 24 ? -20.023 -23.517 -2.379 1.00 14.67 544 THR B O 1
ATOM 1662 N N . THR B 1 25 ? -20.892 -21.443 -2.567 1.00 13.18 545 THR B N 1
ATOM 1663 C CA . THR B 1 25 ? -21.380 -21.676 -3.920 1.00 12.07 545 THR B CA 1
ATOM 1664 C C . THR B 1 25 ? -20.232 -21.988 -4.875 1.00 15.91 545 THR B C 1
ATOM 1665 O O . THR B 1 25 ? -20.275 -22.983 -5.607 1.00 14.26 545 THR B O 1
ATOM 1669 N N . THR B 1 26 ? -19.185 -21.159 -4.873 1.00 13.02 546 THR B N 1
ATOM 1670 C CA . THR B 1 26 ? -18.077 -21.415 -5.787 1.00 9.26 546 THR B CA 1
ATOM 1671 C C . THR B 1 26 ? -17.394 -22.731 -5.446 1.00 12.20 546 THR B C 1
ATOM 1672 O O . THR B 1 26 ? -17.009 -23.491 -6.344 1.00 14.21 546 THR B O 1
ATOM 1676 N N . GLN B 1 27 ? -17.282 -23.046 -4.155 1.00 12.97 547 GLN B N 1
ATOM 1677 C CA . GLN B 1 27 ? -16.641 -24.294 -3.775 1.00 16.24 547 GLN B CA 1
ATOM 1678 C C . GLN B 1 27 ? -17.460 -25.494 -4.233 1.00 14.45 547 GLN B C 1
ATOM 1679 O O . GLN B 1 27 ? -16.901 -26.466 -4.756 1.00 17.44 547 GLN B O 1
ATOM 1685 N N . GLU B 1 28 ? -18.786 -25.439 -4.053 1.00 13.16 548 GLU B N 1
ATOM 1686 C CA . GLU B 1 28 ? -19.628 -26.591 -4.373 1.00 13.56 548 GLU B CA 1
ATOM 1687 C C . GLU B 1 28 ? -19.733 -26.806 -5.877 1.00 14.11 548 GLU B C 1
ATOM 1688 O O . GLU B 1 28 ? -19.686 -27.949 -6.355 1.00 16.13 548 GLU B O 1
ATOM 1694 N N . VAL B 1 29 ? -19.873 -25.728 -6.640 1.00 12.39 549 VAL B N 1
ATOM 1695 C CA . VAL B 1 29 ? -19.869 -25.870 -8.095 1.00 12.82 549 VAL B CA 1
ATOM 1696 C C . VAL B 1 29 ? -18.535 -26.424 -8.593 1.00 12.40 549 VAL B C 1
ATOM 1697 O O . VAL B 1 29 ? -18.504 -27.297 -9.472 1.00 16.23 549 VAL B O 1
ATOM 1701 N N . ARG B 1 30 ? -17.413 -25.926 -8.056 1.00 12.42 550 ARG B N 1
ATOM 1702 C CA . ARG B 1 30 ? -16.109 -26.407 -8.511 1.00 11.20 550 ARG B CA 1
ATOM 1703 C C . ARG B 1 30 ? -15.949 -27.901 -8.246 1.00 14.20 550 ARG B C 1
ATOM 1704 O O . ARG B 1 30 ? -15.463 -28.647 -9.105 1.00 14.43 550 ARG B O 1
ATOM 1712 N N . ARG B 1 31 ? -16.328 -28.345 -7.046 1.00 13.67 551 ARG B N 1
ATOM 1713 C CA . ARG B 1 31 ? -16.245 -29.764 -6.700 1.00 16.75 551 ARG B CA 1
ATOM 1714 C C . ARG B 1 31 ? -17.154 -30.600 -7.597 1.00 13.89 551 ARG B C 1
ATOM 1715 O O . ARG B 1 31 ? -16.755 -31.662 -8.094 1.00 17.84 551 ARG B O 1
ATOM 1723 N N . LEU B 1 32 ? -18.380 -30.128 -7.822 1.00 15.04 552 LEU B N 1
ATOM 1724 C CA . LEU B 1 32 ? -19.346 -30.888 -8.608 1.00 16.39 552 LEU B CA 1
ATOM 1725 C C . LEU B 1 32 ? -18.842 -31.117 -10.027 1.00 14.14 552 LEU B C 1
ATOM 1726 O O . LEU B 1 32 ? -18.921 -32.233 -10.561 1.00 14.11 552 LEU B O 1
ATOM 1731 N N . PHE B 1 33 ? -18.335 -30.067 -10.657 1.00 12.86 553 PHE B N 1
ATOM 1732 C CA . PHE B 1 33 ? -17.850 -30.163 -12.023 1.00 11.99 553 PHE B CA 1
ATOM 1733 C C . PHE B 1 33 ? -16.424 -30.701 -12.115 1.00 11.85 553 PHE B C 1
ATOM 1734 O O . PHE B 1 33 ? -15.979 -31.023 -13.224 1.00 15.55 553 PHE B O 1
ATOM 1742 N N . GLY B 1 34 ? -15.695 -30.773 -10.997 1.00 12.69 554 GLY B N 1
ATOM 1743 C CA . GLY B 1 34 ? -14.327 -31.255 -11.013 1.00 13.33 554 GLY B CA 1
ATOM 1744 C C . GLY B 1 34 ? -13.433 -30.402 -11.888 1.00 14.98 554 GLY B C 1
ATOM 1745 O O . GLY B 1 34 ? -12.684 -30.916 -12.725 1.00 17.76 554 GLY B O 1
ATOM 1746 N N . ILE B 1 35 ? -13.519 -29.086 -11.714 1.00 13.80 555 ILE B N 1
ATOM 1747 C CA . ILE B 1 35 ? -12.773 -28.144 -12.544 1.00 16.42 555 ILE B CA 1
ATOM 1748 C C . ILE B 1 35 ? -11.837 -27.306 -11.682 1.00 12.77 555 ILE B C 1
ATOM 1749 O O . ILE B 1 35 ? -11.817 -27.435 -10.451 1.00 16.05 555 ILE B O 1
ATOM 1754 N N . GLU B 1 36 ? -11.099 -26.402 -12.318 1.00 14.39 556 GLU B N 1
ATOM 1755 C CA . GLU B 1 36 ? -10.005 -25.727 -11.645 1.00 15.98 556 GLU B CA 1
ATOM 1756 C C . GLU B 1 36 ? -10.348 -24.344 -11.107 1.00 15.84 556 GLU B C 1
ATOM 1757 O O . GLU B 1 36 ? -9.631 -23.853 -10.235 1.00 13.62 556 GLU B O 1
ATOM 1763 N N . ARG B 1 37 ? -11.432 -23.714 -11.552 1.00 12.29 557 ARG B N 1
ATOM 1764 C CA . ARG B 1 37 ? -11.804 -22.434 -10.964 1.00 10.78 557 ARG B CA 1
ATOM 1765 C C . ARG B 1 37 ? -13.282 -22.179 -11.201 1.00 12.24 557 ARG B C 1
ATOM 1766 O O . ARG B 1 37 ? -13.783 -22.438 -12.295 1.00 12.42 557 ARG B O 1
ATOM 1774 N N . VAL B 1 38 ? -13.961 -21.667 -10.174 1.00 11.51 558 VAL B N 1
ATOM 1775 C CA . VAL B 1 38 ? -15.296 -21.074 -10.291 1.00 9.04 558 VAL B CA 1
ATOM 1776 C C . VAL B 1 38 ? -15.265 -19.694 -9.641 1.00 10.58 558 VAL B C 1
ATOM 1777 O O . VAL B 1 38 ? -14.757 -19.546 -8.526 1.00 13.88 558 VAL B O 1
ATOM 1781 N N . THR B 1 39 ? -15.828 -18.689 -10.312 1.00 9.51 559 THR B N 1
ATOM 1782 C CA . THR B 1 39 ? -15.770 -17.318 -9.827 1.00 11.17 559 THR B CA 1
ATOM 1783 C C . THR B 1 39 ? -17.145 -16.671 -9.817 1.00 10.41 559 THR B C 1
ATOM 1784 O O . THR B 1 39 ? -18.013 -16.987 -10.637 1.00 11.41 559 THR B O 1
ATOM 1788 N N . ILE B 1 40 ? -17.315 -15.742 -8.884 1.00 12.04 560 ILE B N 1
ATOM 1789 C CA . ILE B 1 40 ? -18.432 -14.806 -8.872 1.00 10.70 560 ILE B CA 1
ATOM 1790 C C . ILE B 1 40 ? -17.844 -13.435 -9.148 1.00 14.19 560 ILE B C 1
ATOM 1791 O O . ILE B 1 40 ? -16.922 -12.990 -8.443 1.00 13.78 560 ILE B O 1
ATOM 1796 N N . TYR B 1 41 ? -18.366 -12.780 -10.183 1.00 12.68 561 TYR B N 1
ATOM 1797 C CA . TYR B 1 41 ? -17.858 -11.517 -10.696 1.00 10.61 561 TYR B CA 1
ATOM 1798 C C . TYR B 1 41 ? -19.009 -10.531 -10.686 1.00 14.15 561 TYR B C 1
ATOM 1799 O O . TYR B 1 41 ? -20.109 -10.858 -11.145 1.00 13.63 561 TYR B O 1
ATOM 1808 N N . LYS B 1 42 ? -18.767 -9.349 -10.138 1.00 14.15 562 LYS B N 1
ATOM 1809 C CA . LYS B 1 42 ? -19.806 -8.345 -9.962 1.00 11.27 562 LYS B CA 1
ATOM 1810 C C . LYS B 1 42 ? -19.614 -7.197 -10.940 1.00 12.18 562 LYS B C 1
ATOM 1811 O O . LYS B 1 42 ? -18.534 -6.598 -11.001 1.00 12.71 562 LYS B O 1
ATOM 1817 N N . PHE B 1 43 ? -20.673 -6.873 -11.675 1.00 11.24 563 PHE B N 1
ATOM 1818 C CA . PHE B 1 43 ? -20.624 -5.752 -12.600 1.00 14.94 563 PHE B CA 1
ATOM 1819 C C . PHE B 1 43 ? -20.546 -4.434 -11.845 1.00 14.20 563 PHE B C 1
ATOM 1820 O O . PHE B 1 43 ? -21.230 -4.233 -10.832 1.00 16.38 563 PHE B O 1
ATOM 1828 N N . ARG B 1 44 ? -19.703 -3.540 -12.346 1.00 13.42 564 ARG B N 1
ATOM 1829 C CA . ARG B 1 44 ? -19.784 -2.126 -12.028 1.00 14.54 564 ARG B CA 1
ATOM 1830 C C . ARG B 1 44 ? -20.915 -1.495 -12.831 1.00 17.00 564 ARG B C 1
ATOM 1831 O O . ARG B 1 44 ? -21.508 -2.119 -13.715 1.00 15.60 564 ARG B O 1
ATOM 1839 N N . GLU B 1 45 ? -21.170 -0.208 -12.583 1.00 16.08 565 GLU B N 1
ATOM 1840 C CA . GLU B 1 45 ? -22.274 0.453 -13.273 1.00 14.72 565 GLU B CA 1
ATOM 1841 C C . GLU B 1 45 ? -22.072 0.529 -14.786 1.00 18.18 565 GLU B C 1
ATOM 1842 O O . GLU B 1 45 ? -23.050 0.705 -15.518 1.00 19.91 565 GLU B O 1
ATOM 1848 N N . ASP B 1 46 ? -20.833 0.425 -15.266 1.00 17.86 566 ASP B N 1
ATOM 1849 C CA . ASP B 1 46 ? -20.553 0.497 -16.697 1.00 15.60 566 ASP B CA 1
ATOM 1850 C C . ASP B 1 46 ? -20.338 -0.875 -17.316 1.00 20.00 566 ASP B C 1
ATOM 1851 O O . ASP B 1 46 ? -19.902 -0.964 -18.473 1.00 16.40 566 ASP B O 1
ATOM 1856 N N . TYR B 1 47 ? -20.613 -1.940 -16.561 1.00 16.72 567 TYR B N 1
ATOM 1857 C CA . TYR B 1 47 ? -20.500 -3.336 -16.980 1.00 14.33 567 TYR B CA 1
ATOM 1858 C C . TYR B 1 47 ? -19.065 -3.776 -17.219 1.00 13.61 567 TYR B C 1
ATOM 1859 O O . TYR B 1 47 ? -18.849 -4.879 -17.744 1.00 14.59 567 TYR B O 1
ATOM 1868 N N . PHE B 1 48 ? -18.077 -2.960 -16.843 1.00 17.62 568 PHE B N 1
ATOM 1869 C CA . PHE B 1 48 ? -16.831 -3.524 -16.349 1.00 13.51 568 PHE B CA 1
ATOM 1870 C C . PHE B 1 48 ? -17.147 -4.257 -15.043 1.00 11.87 568 PHE B C 1
ATOM 1871 O O . PHE B 1 48 ? -18.293 -4.298 -14.590 1.00 16.63 568 PHE B O 1
ATOM 1879 N N . GLY B 1 49 ? -16.142 -4.816 -14.386 1.00 15.90 569 GLY B N 1
ATOM 1880 C CA . GLY B 1 49 ? -16.473 -5.577 -13.197 1.00 15.06 569 GLY B CA 1
ATOM 1881 C C . GLY B 1 49 ? -15.245 -6.149 -12.530 1.00 13.19 569 GLY B C 1
ATOM 1882 O O . GLY B 1 49 ? -14.120 -6.021 -13.018 1.00 14.62 569 GLY B O 1
ATOM 1883 N N . ASP B 1 50 ? -15.487 -6.798 -11.395 1.00 14.46 570 ASP B N 1
ATOM 1884 C CA . ASP B 1 50 ? -14.421 -7.232 -10.508 1.00 14.49 570 ASP B CA 1
ATOM 1885 C C . ASP B 1 50 ? -14.739 -8.614 -9.962 1.00 11.82 570 ASP B C 1
ATOM 1886 O O . ASP B 1 50 ? -15.903 -8.948 -9.729 1.00 13.69 570 ASP B O 1
ATOM 1891 N N . PHE B 1 51 ? -13.692 -9.419 -9.760 1.00 12.73 571 PHE B N 1
ATOM 1892 C CA . PHE B 1 51 ? -13.844 -10.741 -9.159 1.00 10.61 571 PHE B CA 1
ATOM 1893 C C . PHE B 1 51 ? -14.081 -10.587 -7.662 1.00 16.07 571 PHE B C 1
ATOM 1894 O O . PHE B 1 51 ? -13.271 -9.960 -6.968 1.00 17.41 571 PHE B O 1
ATOM 1902 N N . ILE B 1 52 ? -15.186 -11.140 -7.162 1.00 13.82 572 ILE B N 1
ATOM 1903 C CA . ILE B 1 52 ? -15.552 -11.032 -5.741 1.00 14.13 572 ILE B CA 1
ATOM 1904 C C . ILE B 1 52 ? -15.162 -12.273 -4.957 1.00 16.63 572 ILE B C 1
ATOM 1905 O O . ILE B 1 52 ? -14.632 -12.172 -3.849 1.00 15.99 572 ILE B O 1
ATOM 1910 N N . THR B 1 53 ? -15.458 -13.451 -5.502 1.00 14.59 573 THR B N 1
ATOM 1911 C CA . THR B 1 53 ? -15.254 -14.720 -4.819 1.00 13.56 573 THR B CA 1
ATOM 1912 C C . THR B 1 53 ? -14.754 -15.743 -5.822 1.00 15.42 573 THR B C 1
ATOM 1913 O O . THR B 1 53 ? -15.131 -15.720 -7.000 1.00 13.68 573 THR B O 1
ATOM 1917 N N . GLU B 1 54 ? -13.916 -16.659 -5.342 1.00 14.78 574 GLU B N 1
ATOM 1918 C CA . GLU B 1 54 ? -13.432 -17.715 -6.207 1.00 12.71 574 GLU B CA 1
ATOM 1919 C C . GLU B 1 54 ? -13.129 -18.963 -5.404 1.00 15.38 574 GLU B C 1
ATOM 1920 O O . GLU B 1 54 ? -12.838 -18.906 -4.208 1.00 17.63 574 GLU B O 1
ATOM 1926 N N . SER B 1 55 ? -13.252 -20.096 -6.074 1.00 11.93 575 SER B N 1
ATOM 1927 C CA A SER B 1 55 ? -12.717 -21.362 -5.594 0.57 14.05 575 SER B CA 1
ATOM 1928 C CA B SER B 1 55 ? -12.697 -21.349 -5.587 0.43 14.07 575 SER B CA 1
ATOM 1929 C C . SER B 1 55 ? -11.795 -21.906 -6.676 1.00 15.98 575 SER B C 1
ATOM 1930 O O . SER B 1 55 ? -12.188 -21.968 -7.842 1.00 13.67 575 SER B O 1
ATOM 1935 N N . GLU B 1 56 ? -10.569 -22.270 -6.308 1.00 15.72 576 GLU B N 1
ATOM 1936 C CA . GLU B 1 56 ? -9.618 -22.747 -7.304 1.00 18.59 576 GLU B CA 1
ATOM 1937 C C . GLU B 1 56 ? -8.863 -23.955 -6.776 1.00 18.90 576 GLU B C 1
ATOM 1938 O O . GLU B 1 56 ? -8.737 -24.160 -5.565 1.00 20.84 576 GLU B O 1
ATOM 1944 N N . ALA B 1 57 ? -8.359 -24.753 -7.717 1.00 18.40 577 ALA B N 1
ATOM 1945 C CA . ALA B 1 57 ? -7.538 -25.915 -7.395 1.00 22.27 577 A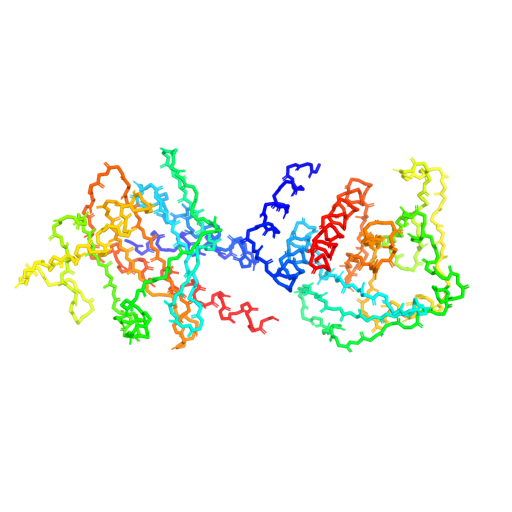LA B CA 1
ATOM 1946 C C . ALA B 1 57 ? -6.509 -26.109 -8.497 1.00 29.97 577 ALA B C 1
ATOM 1947 O O . ALA B 1 57 ? -6.858 -26.107 -9.680 1.00 24.47 577 ALA B O 1
ATOM 1949 N N . GLY B 1 58 ? -5.241 -26.256 -8.112 1.00 28.56 578 GLY B N 1
ATOM 1950 C CA . GLY B 1 58 ? -4.207 -26.518 -9.094 1.00 28.44 578 GLY B CA 1
ATOM 1951 C C . GLY B 1 58 ? -3.071 -25.515 -9.121 1.00 31.73 578 GLY B C 1
ATOM 1952 O O . GLY B 1 58 ? -2.261 -25.524 -10.056 1.00 30.19 578 GLY B O 1
ATOM 1953 N N . GLY B 1 59 ? -2.999 -24.649 -8.109 1.00 29.70 579 GLY B N 1
ATOM 1954 C CA . GLY B 1 59 ? -1.916 -23.686 -7.995 1.00 25.89 579 GLY B CA 1
ATOM 1955 C C . GLY B 1 59 ? -1.988 -22.580 -9.028 1.00 23.44 579 GLY B C 1
ATOM 1956 O O . GLY B 1 59 ? -1.004 -22.278 -9.706 1.00 29.19 579 GLY B O 1
ATOM 1957 N N . TRP B 1 60 ? -3.157 -21.969 -9.151 1.00 17.80 580 TRP B N 1
ATOM 1958 C CA . TRP B 1 60 ? -3.409 -20.900 -10.104 1.00 18.75 580 TRP B CA 1
ATOM 1959 C C . TRP B 1 60 ? -3.382 -19.556 -9.391 1.00 18.96 580 TRP B C 1
ATOM 1960 O O . TRP B 1 60 ? -3.487 -19.480 -8.167 1.00 25.68 580 TRP B O 1
ATOM 1971 N N . ARG B 1 61 ? -3.212 -18.486 -10.166 1.00 19.92 581 ARG B N 1
ATOM 1972 C CA . ARG B 1 61 ? -3.269 -17.162 -9.565 1.00 20.76 581 ARG B CA 1
ATOM 1973 C C . ARG B 1 61 ? -4.667 -16.902 -9.024 1.00 16.08 581 ARG B C 1
ATOM 1974 O O . ARG B 1 61 ? -5.666 -17.394 -9.559 1.00 21.34 581 ARG B O 1
ATOM 1982 N N . LYS B 1 62 ? -4.725 -16.130 -7.944 1.00 13.81 582 LYS B N 1
ATOM 1983 C CA . LYS B 1 62 ? -6.001 -15.699 -7.391 1.00 14.49 582 LYS B CA 1
ATOM 1984 C C . LYS B 1 62 ? -6.495 -14.486 -8.160 1.00 18.82 582 LYS B C 1
ATOM 1985 O O . LYS B 1 62 ? -5.731 -13.557 -8.439 1.00 18.25 582 LYS B O 1
ATOM 1991 N N . LEU B 1 63 ? -7.766 -14.516 -8.543 1.00 16.21 583 LEU B N 1
ATOM 1992 C CA . LEU B 1 63 ? -8.331 -13.421 -9.311 1.00 16.61 583 LEU B CA 1
ATOM 1993 C C . LEU B 1 63 ? -9.109 -12.438 -8.458 1.00 17.20 583 LEU B C 1
ATOM 1994 O O . LEU B 1 63 ? -9.317 -11.304 -8.896 1.00 15.46 583 LEU B O 1
ATOM 1999 N N . VAL B 1 64 ? -9.526 -12.833 -7.251 1.00 17.33 584 VAL B N 1
ATOM 2000 C CA . VAL B 1 64 ? -10.210 -11.891 -6.378 1.00 17.32 584 VAL B CA 1
ATOM 2001 C C . VAL B 1 64 ? -9.284 -10.713 -6.105 1.00 20.40 584 VAL B C 1
ATOM 2002 O O . VAL B 1 64 ? -8.073 -10.882 -5.908 1.00 22.94 584 VAL B O 1
ATOM 2006 N N . GLY B 1 65 ? -9.844 -9.506 -6.128 1.00 24.35 585 GLY B N 1
ATOM 2007 C CA . GLY B 1 65 ? -9.045 -8.303 -6.028 1.00 30.05 585 GLY B CA 1
ATOM 2008 C C . GLY B 1 65 ? -8.570 -7.750 -7.355 1.00 30.91 585 GLY B C 1
ATOM 2009 O O . GLY B 1 65 ? -7.874 -6.723 -7.368 1.00 35.03 585 GLY B O 1
ATOM 2010 N N . SER B 1 66 ? -8.910 -8.401 -8.467 1.00 21.06 586 SER B N 1
ATOM 2011 C CA . SER B 1 66 ? -8.581 -7.926 -9.798 1.00 17.34 586 SER B CA 1
ATOM 2012 C C . SER B 1 66 ? -9.871 -7.669 -10.562 1.00 18.62 586 SER B C 1
ATOM 2013 O O . SER B 1 66 ? -10.944 -8.161 -10.190 1.00 18.13 586 SER B O 1
ATOM 2016 N N . GLY B 1 67 ? -9.759 -6.870 -11.620 1.00 18.85 587 GLY B N 1
ATOM 2017 C CA . GLY B 1 67 ? -10.897 -6.554 -12.462 1.00 17.78 587 GLY B CA 1
ATOM 2018 C C . GLY B 1 67 ? -10.728 -7.040 -13.885 1.00 19.11 587 GLY B C 1
ATOM 2019 O O . GLY B 1 67 ? -9.612 -7.323 -14.338 1.00 21.33 587 GLY B O 1
ATOM 2020 N N . TRP B 1 68 ? -11.845 -7.145 -14.602 1.00 14.27 588 TRP B N 1
ATOM 2021 C CA . TRP B 1 68 ? -11.842 -7.352 -16.044 1.00 13.22 588 TRP B CA 1
ATOM 2022 C C . TRP B 1 68 ? -12.740 -6.267 -16.611 1.00 17.75 588 TRP B C 1
ATOM 2023 O O . TRP B 1 68 ? -13.941 -6.247 -16.321 1.00 17.44 588 TRP B O 1
ATOM 2034 N N . GLU B 1 69 ? -12.141 -5.336 -17.365 1.00 15.66 589 GLU B N 1
ATOM 2035 C CA . GLU B 1 69 ? -12.865 -4.252 -18.028 1.00 15.55 589 GLU B CA 1
ATOM 2036 C C . GLU B 1 69 ? -13.036 -4.636 -19.495 1.00 17.05 589 GLU B C 1
ATOM 2037 O O . GLU B 1 69 ? -12.272 -4.232 -20.376 1.00 16.35 589 GLU B O 1
ATOM 2043 N N . ASP B 1 70 ? -14.066 -5.427 -19.764 1.00 18.67 590 ASP B N 1
ATOM 2044 C CA . ASP B 1 70 ? -14.276 -5.913 -21.115 1.00 13.96 590 ASP B CA 1
ATOM 2045 C C . ASP B 1 70 ? -14.959 -4.830 -21.951 1.00 20.62 590 ASP B C 1
ATOM 2046 O O . ASP B 1 70 ? -16.079 -4.427 -21.622 1.00 18.62 590 ASP B O 1
ATOM 2051 N N . PRO B 1 71 ? -14.329 -4.358 -23.030 1.00 19.21 591 PRO B N 1
ATOM 2052 C CA . PRO B 1 71 ? -14.917 -3.246 -23.792 1.00 16.55 591 PRO B CA 1
ATOM 2053 C C . PRO B 1 71 ? -16.187 -3.626 -24.514 1.00 15.62 591 PRO B C 1
ATOM 2054 O O . PRO B 1 71 ? -17.027 -2.754 -24.774 1.00 18.76 591 PRO B O 1
ATOM 2058 N N . TYR B 1 72 ? -16.343 -4.898 -24.876 1.00 13.69 592 TYR B N 1
ATOM 2059 C CA . TYR B 1 72 ? -17.576 -5.312 -25.532 1.00 16.53 592 TYR B CA 1
ATOM 2060 C C . TYR B 1 72 ? -18.744 -5.286 -24.553 1.00 16.90 592 TYR B C 1
ATOM 2061 O O . TYR B 1 72 ? -19.829 -4.784 -24.878 1.00 18.20 592 TYR B O 1
ATOM 2070 N N . LEU B 1 73 ? -18.537 -5.809 -23.345 1.00 17.80 593 LEU B N 1
ATOM 2071 C CA . LEU B 1 73 ? -19.599 -5.803 -22.342 1.00 14.75 593 LEU B CA 1
ATOM 2072 C C . LEU B 1 73 ? -19.976 -4.379 -21.937 1.00 17.53 593 LEU B C 1
ATOM 2073 O O . LEU B 1 73 ? -21.151 -4.093 -21.664 1.00 16.74 593 LEU B O 1
ATOM 2078 N N . ASN B 1 74 ? -18.997 -3.469 -21.904 1.00 17.05 594 ASN B N 1
ATOM 2079 C CA . ASN B 1 74 ? -19.306 -2.063 -21.650 1.00 16.36 594 ASN B CA 1
ATOM 2080 C C . ASN B 1 74 ? -20.130 -1.466 -22.786 1.00 20.88 594 ASN B C 1
ATOM 2081 O O . ASN B 1 74 ? -21.177 -0.853 -22.552 1.00 20.23 594 ASN B O 1
ATOM 2086 N N . GLU B 1 75 ? -19.680 -1.646 -24.032 1.00 18.64 595 GLU B N 1
ATOM 2087 C CA . GLU B 1 75 ? -20.385 -1.045 -25.159 1.00 15.23 595 GLU B CA 1
ATOM 2088 C C . GLU B 1 75 ? -21.795 -1.604 -25.318 1.00 20.08 595 GLU B C 1
ATOM 2089 O O . GLU 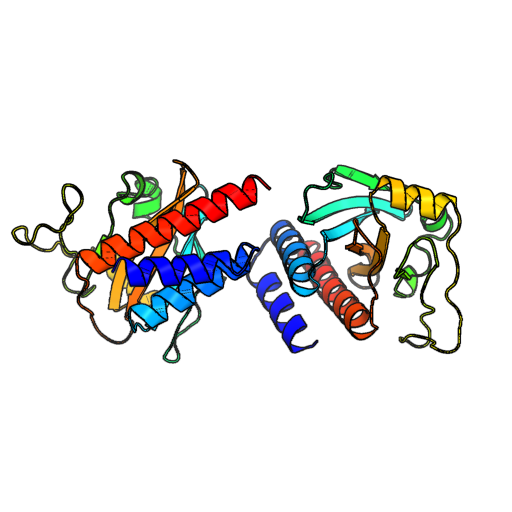B 1 75 ? -22.714 -0.867 -25.696 1.00 22.37 595 GLU B O 1
ATOM 2095 N N . HIS B 1 76 ? -21.994 -2.890 -25.040 1.00 18.42 596 HIS B N 1
ATOM 2096 C CA . HIS B 1 76 ? -23.297 -3.523 -25.197 1.00 18.35 596 HIS B CA 1
ATOM 2097 C C . HIS B 1 76 ? -24.045 -3.666 -23.877 1.00 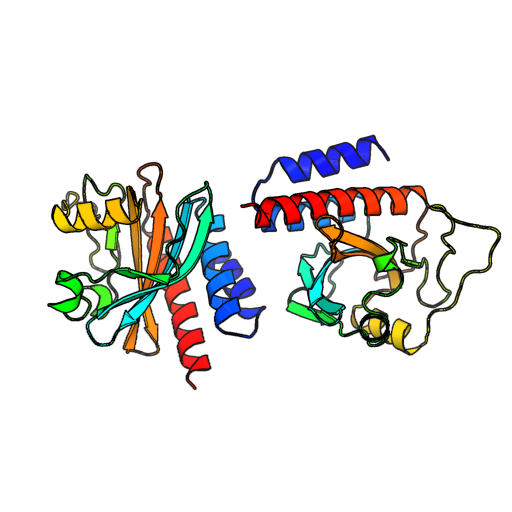18.47 596 HIS B C 1
ATOM 2098 O O . HIS B 1 76 ? -25.032 -4.408 -23.811 1.00 19.60 596 HIS B O 1
ATOM 2105 N N . GLN B 1 77 ? -23.596 -2.965 -22.831 1.00 19.33 597 GLN B N 1
ATOM 2106 C CA . GLN B 1 77 ? -24.297 -2.891 -21.549 1.00 21.02 597 GLN B CA 1
ATOM 2107 C C . GLN B 1 77 ? -24.670 -4.284 -21.042 1.00 19.73 597 GLN B C 1
ATOM 2108 O O . GLN B 1 77 ? -25.820 -4.565 -20.696 1.00 22.56 597 GLN B O 1
ATOM 2114 N N . GLY B 1 78 ? -23.674 -5.170 -21.011 1.00 17.14 598 GLY B N 1
ATOM 2115 C CA . GLY B 1 78 ? -23.859 -6.526 -20.531 1.00 17.06 598 GLY B CA 1
ATOM 2116 C C . GLY B 1 78 ? -24.021 -7.569 -21.614 1.00 14.63 598 GLY B C 1
ATOM 2117 O O . GLY B 1 78 ? -23.995 -8.767 -21.306 1.00 18.62 598 GLY B O 1
ATOM 2118 N N . GLY B 1 79 ? -24.175 -7.156 -22.868 1.00 19.06 599 GLY B N 1
ATOM 2119 C CA . GLY B 1 79 ? -24.209 -8.127 -23.945 1.00 17.55 599 GLY B CA 1
ATOM 2120 C C . GLY B 1 79 ? -25.359 -9.099 -23.819 1.00 17.39 599 GLY B C 1
ATOM 2121 O O . GLY B 1 79 ? -26.476 -8.740 -23.424 1.00 16.57 599 GLY B O 1
ATOM 2122 N N . ARG B 1 80 ? -25.084 -10.359 -24.168 1.00 18.25 600 ARG B N 1
ATOM 2123 C CA . ARG B 1 80 ? -26.141 -11.363 -24.203 1.00 18.23 600 ARG B CA 1
ATOM 2124 C C . ARG B 1 80 ? -26.706 -11.656 -22.826 1.00 14.45 600 ARG B C 1
ATOM 2125 O O . ARG B 1 80 ? -27.789 -12.243 -22.721 1.00 15.46 600 ARG B O 1
ATOM 2133 N N . PHE B 1 81 ? -25.990 -11.278 -21.774 1.00 11.56 601 PHE B N 1
ATOM 2134 C CA . PHE B 1 81 ? -26.449 -11.613 -20.433 1.00 11.33 601 PHE B CA 1
ATOM 2135 C C . PHE B 1 81 ? -27.684 -10.823 -20.037 1.00 12.45 601 PHE B C 1
ATOM 2136 O O . PHE B 1 81 ? -28.415 -11.247 -19.126 1.00 14.36 601 PHE B O 1
ATOM 2144 N N . GLN B 1 82 ? -27.945 -9.694 -20.708 1.00 14.07 602 GLN B N 1
ATOM 2145 C CA . GLN B 1 82 ? -29.182 -8.969 -20.432 1.00 15.72 602 GLN B CA 1
ATOM 2146 C C . GLN B 1 82 ? -30.404 -9.798 -20.801 1.00 15.27 602 GLN B C 1
ATOM 2147 O O . GLN B 1 82 ? -31.486 -9.600 -20.231 1.00 19.02 602 GLN B O 1
ATOM 2153 N N . GLN B 1 83 ? -30.251 -10.735 -21.734 1.00 13.78 603 GLN B N 1
ATOM 2154 C CA . GLN B 1 83 ? -31.308 -11.655 -22.123 1.00 17.67 603 GLN B CA 1
ATOM 2155 C C . GLN B 1 83 ? -31.154 -13.015 -21.456 1.00 16.21 603 GLN B C 1
ATOM 2156 O O . GLN B 1 83 ? -31.829 -13.971 -21.845 1.00 16.43 603 GLN B O 1
ATOM 2162 N N . ASN B 1 84 ? -30.278 -13.108 -20.453 1.00 14.95 604 ASN B N 1
ATOM 2163 C CA . ASN B 1 84 ? -29.966 -14.362 -19.766 1.00 16.31 604 ASN B CA 1
ATOM 2164 C C . ASN B 1 84 ? -29.521 -15.455 -20.734 1.00 16.12 604 ASN B C 1
ATOM 2165 O O . ASN B 1 84 ? -29.871 -16.629 -20.585 1.00 16.82 604 ASN B O 1
ATOM 2170 N N . GLN B 1 85 ? -28.738 -15.071 -21.732 1.00 14.74 605 GLN B N 1
ATOM 2171 C CA . GLN B 1 85 ? -28.154 -16.151 -22.510 1.00 14.66 605 GLN B CA 1
ATOM 2172 C C . GLN B 1 85 ? -26.795 -16.513 -21.923 1.00 15.08 605 GLN B C 1
ATOM 2173 O O . GLN B 1 85 ? -26.063 -15.627 -21.477 1.00 13.69 605 GLN B O 1
ATOM 2179 N N . PRO B 1 86 ? -26.474 -17.798 -21.856 1.00 14.77 606 PRO B N 1
ATOM 2180 C CA . PRO B 1 86 ? -25.160 -18.204 -21.362 1.00 14.10 606 PRO B CA 1
ATOM 2181 C C . PRO B 1 86 ? -24.126 -18.097 -22.472 1.00 14.82 606 PRO B C 1
ATOM 2182 O O . PRO B 1 86 ? -24.446 -17.946 -23.653 1.00 14.56 606 PRO B O 1
ATOM 2186 N N . PHE B 1 87 ? -22.863 -18.202 -22.065 1.00 14.06 607 PHE B N 1
ATOM 2187 C CA . PHE B 1 87 ? -21.726 -18.180 -22.975 1.00 11.41 607 PHE B CA 1
ATOM 2188 C C . PHE B 1 87 ? -20.916 -19.430 -22.672 1.00 11.56 607 PHE B C 1
ATOM 2189 O O . PHE B 1 87 ? -20.383 -19.571 -21.567 1.00 12.38 607 PHE B O 1
ATOM 2197 N N . VAL B 1 88 ? -20.852 -20.341 -23.639 1.00 10.12 608 VAL B N 1
ATOM 2198 C CA . VAL B 1 88 ? -20.412 -21.716 -23.441 1.00 10.80 608 VAL B CA 1
ATOM 2199 C C . VAL B 1 88 ? -19.271 -21.998 -24.407 1.00 9.60 608 VAL B C 1
ATOM 2200 O O . VAL B 1 88 ? -19.488 -22.060 -25.624 1.00 12.51 608 VAL B O 1
ATOM 2204 N N . VAL B 1 89 ? -18.063 -22.189 -23.884 1.00 9.85 609 VAL B N 1
ATOM 2205 C CA . VAL B 1 89 ? -16.857 -22.326 -24.719 1.00 9.38 609 VAL B CA 1
ATOM 2206 C C . VAL B 1 89 ? -16.020 -23.500 -24.223 1.00 14.91 609 VAL B C 1
ATOM 2207 O O . VAL B 1 89 ? -15.302 -23.383 -23.221 1.00 11.86 609 VAL B O 1
ATOM 2211 N N . ASP B 1 90 ? -16.066 -24.621 -24.943 1.00 12.04 610 ASP B N 1
ATOM 2212 C CA . ASP B 1 90 ? -15.243 -25.769 -24.568 1.00 13.70 610 ASP B CA 1
ATOM 2213 C C . ASP B 1 90 ? -13.763 -25.417 -24.598 1.00 11.40 610 ASP B C 1
ATOM 2214 O O . ASP B 1 90 ? -13.007 -25.797 -23.699 1.00 13.48 610 ASP B O 1
ATOM 2219 N N . ASP B 1 91 ? -13.344 -24.692 -25.635 1.00 11.24 611 ASP B N 1
ATOM 2220 C CA . ASP B 1 91 ? -11.944 -24.432 -25.956 1.00 13.38 611 ASP B CA 1
ATOM 2221 C C . ASP B 1 91 ? -11.884 -23.000 -26.473 1.00 14.13 611 ASP B C 1
ATOM 2222 O O . ASP B 1 91 ? -12.463 -22.713 -27.524 1.00 13.19 611 ASP B O 1
ATOM 2227 N N . ILE B 1 92 ? -11.208 -22.102 -25.751 1.00 12.16 612 ILE B N 1
ATOM 2228 C CA . ILE B 1 92 ? -11.212 -20.690 -26.126 1.00 11.37 612 ILE B CA 1
ATOM 2229 C C . ILE B 1 92 ? -10.586 -20.451 -27.490 1.00 9.77 612 ILE B C 1
ATOM 2230 O O . ILE B 1 92 ? -10.846 -19.418 -28.115 1.00 14.63 612 ILE B O 1
ATOM 2235 N N . TYR B 1 93 ? -9.775 -21.388 -27.974 1.00 11.28 613 TYR B N 1
ATOM 2236 C CA . TYR B 1 93 ? -9.127 -21.257 -29.268 1.00 12.64 613 TYR B CA 1
ATOM 2237 C C . TYR B 1 93 ? -9.985 -21.774 -30.412 1.00 11.12 613 TYR B C 1
ATOM 2238 O O . TYR B 1 93 ? -9.614 -21.558 -31.575 1.00 12.10 613 TYR B O 1
ATOM 2247 N N . LEU B 1 94 ? -11.119 -22.416 -30.112 1.00 13.16 614 LEU B N 1
ATOM 2248 C CA . LEU B 1 94 ? -12.005 -22.988 -31.126 1.00 12.64 614 LEU B CA 1
ATOM 2249 C C . LEU B 1 94 ? -13.335 -22.261 -31.230 1.00 12.50 614 LEU B C 1
ATOM 2250 O O . LEU B 1 94 ? -13.724 -21.873 -32.330 1.00 16.60 614 LEU B O 1
ATOM 2255 N N . GLY B 1 95 ? -14.068 -22.071 -30.143 1.00 12.27 615 GLY B N 1
ATOM 2256 C CA . GLY B 1 95 ? -15.238 -21.213 -30.217 1.00 15.53 615 GLY B CA 1
ATOM 2257 C C . GLY B 1 95 ? -16.377 -21.678 -29.333 1.00 12.32 615 GLY B C 1
ATOM 2258 O O . GLY B 1 95 ? -16.321 -22.714 -28.680 1.00 11.77 615 GLY B O 1
ATOM 2259 N N . GLU B 1 96 ? -17.436 -20.876 -29.350 1.00 13.76 616 GLU B N 1
ATOM 2260 C CA . GLU B 1 96 ? -18.593 -21.063 -28.482 1.00 12.44 616 GLU B CA 1
ATOM 2261 C C . GLU B 1 96 ? -19.606 -22.045 -29.072 1.00 12.40 616 GLU B C 1
ATOM 2262 O O . GLU B 1 96 ? -19.794 -22.134 -30.287 1.00 13.50 616 GLU B O 1
ATOM 2268 N N . THR B 1 97 ? -20.249 -22.794 -28.181 1.00 11.71 617 THR B N 1
ATOM 2269 C CA . THR B 1 97 ? -21.403 -23.610 -28.520 1.00 10.92 617 THR B CA 1
ATOM 2270 C C . THR B 1 97 ? -22.631 -22.720 -28.682 1.00 14.04 617 THR B C 1
ATOM 2271 O O . THR B 1 97 ? -22.879 -21.838 -27.855 1.00 13.00 617 THR B O 1
ATOM 2275 N N . ILE B 1 98 ? -23.409 -22.955 -29.740 1.00 11.86 618 ILE B N 1
ATOM 2276 C CA . ILE B 1 98 ? -24.567 -22.096 -29.999 1.00 12.11 618 ILE B CA 1
ATOM 2277 C C . ILE B 1 98 ? -25.695 -22.452 -29.042 1.00 13.05 618 ILE B C 1
ATOM 2278 O O . ILE B 1 98 ? -26.055 -23.627 -28.884 1.00 12.00 618 ILE B O 1
ATOM 2283 N N . TRP B 1 99 ? -26.238 -21.430 -28.390 1.00 12.94 619 TRP B N 1
ATOM 2284 C CA . TRP B 1 99 ? -27.356 -21.561 -27.463 1.00 13.49 619 TRP B CA 1
ATOM 2285 C C . TRP B 1 99 ? -28.528 -20.784 -28.039 1.00 12.69 619 TRP B C 1
ATOM 2286 O O . TRP B 1 99 ? -28.422 -19.575 -28.268 1.00 16.20 619 TRP B O 1
ATOM 2297 N N . GLU B 1 100 ? -29.622 -21.486 -28.307 1.00 14.81 620 GLU B N 1
ATOM 2298 C CA . GLU B 1 100 ? -30.798 -20.897 -28.933 1.00 17.59 620 GLU B CA 1
ATOM 2299 C C . GLU B 1 100 ? -32.044 -21.440 -28.255 1.00 15.80 620 GLU B C 1
ATOM 2300 O O . GLU B 1 100 ? -32.145 -22.644 -28.001 1.00 16.33 620 GLU B O 1
ATOM 2306 N N . GLU B 1 101 ? -32.986 -20.541 -27.977 1.00 17.32 621 GLU B N 1
ATOM 2307 C CA . GLU B 1 101 ? -34.283 -20.909 -27.408 1.00 21.97 621 GLU B CA 1
ATOM 2308 C C . GLU B 1 101 ? -34.097 -21.802 -26.185 1.00 21.15 621 GLU B C 1
ATOM 2309 O O . GLU B 1 101 ? -34.756 -22.829 -26.024 1.00 20.75 621 GLU B O 1
ATOM 2315 N N . GLY B 1 102 ? -33.152 -21.415 -25.329 1.00 18.62 622 GLY B N 1
ATOM 2316 C CA . GLY B 1 102 ? -32.958 -22.078 -24.055 1.00 20.09 622 GLY B CA 1
ATOM 2317 C C . GLY B 1 102 ? -32.317 -23.446 -24.103 1.00 24.69 622 GLY B C 1
ATOM 2318 O O . GLY B 1 102 ? -32.502 -24.230 -23.171 1.00 22.03 622 GLY B O 1
ATOM 2319 N N . LYS B 1 103 ? -31.551 -23.758 -25.147 1.00 17.18 623 LYS B N 1
ATOM 2320 C CA . LYS B 1 103 ? -30.905 -25.061 -25.249 1.00 17.58 623 LYS B CA 1
ATOM 2321 C C . LYS B 1 103 ? -29.742 -24.955 -26.224 1.00 16.53 623 LYS B C 1
ATOM 2322 O O . LYS B 1 103 ? -29.625 -23.978 -26.969 1.00 15.81 623 LYS B O 1
ATOM 2328 N N . PHE B 1 104 ? -28.883 -25.974 -26.207 1.00 15.12 624 PHE B N 1
ATOM 2329 C CA . PHE B 1 104 ? -27.865 -26.093 -27.246 1.00 13.46 624 PHE B CA 1
ATOM 2330 C C . PHE B 1 104 ? -28.533 -26.287 -28.601 1.00 18.94 624 PHE B C 1
ATOM 2331 O O . PHE B 1 104 ? -29.580 -26.929 -28.708 1.00 19.47 624 PHE B O 1
ATOM 2339 N N . ASN B 1 105 ? -27.905 -25.756 -29.651 1.00 15.02 625 ASN B N 1
ATOM 2340 C CA . ASN B 1 105 ? -28.201 -26.201 -31.015 1.00 18.72 625 ASN B CA 1
ATOM 2341 C C . ASN B 1 105 ? -26.929 -26.818 -31.585 1.00 16.33 625 ASN B C 1
ATOM 2342 O O . ASN B 1 105 ? -26.013 -26.102 -32.003 1.00 17.20 625 ASN B O 1
ATOM 2347 N N . LEU B 1 106 ? -26.884 -28.149 -31.617 1.00 16.82 626 LEU B N 1
ATOM 2348 C CA . LEU B 1 106 ? -25.721 -28.856 -32.146 1.00 22.75 626 LEU B CA 1
ATOM 2349 C C . LEU B 1 106 ? -25.640 -28.810 -33.669 1.00 20.34 626 LEU B C 1
ATOM 2350 O O . LEU B 1 106 ? -24.622 -29.228 -34.235 1.00 19.92 626 LEU B O 1
ATOM 2355 N N . GLN B 1 107 ? -26.672 -28.304 -34.342 1.00 17.01 627 GLN B N 1
ATOM 2356 C CA . GLN B 1 107 ? -26.701 -28.189 -35.794 1.00 17.38 627 GLN B CA 1
ATOM 2357 C C . GLN B 1 107 ? -26.443 -26.756 -36.260 1.00 17.75 627 GLN B C 1
ATOM 2358 O O . GLN B 1 107 ? -26.898 -26.351 -37.337 1.00 16.60 627 GLN B O 1
ATOM 2364 N N . LYS B 1 108 ? -25.732 -25.970 -35.452 1.00 15.34 628 LYS B N 1
ATOM 2365 C CA . LYS B 1 108 ? -25.203 -24.690 -35.898 1.00 17.21 628 LYS B CA 1
ATOM 2366 C C . LYS B 1 108 ? -23.721 -24.638 -35.556 1.00 16.93 628 LYS B C 1
ATOM 2367 O O . LYS B 1 108 ? -23.289 -25.204 -34.543 1.00 19.68 628 LYS B O 1
ATOM 2373 N N . PRO B 1 109 ? -22.905 -24.027 -36.409 1.00 14.82 629 PRO B N 1
ATOM 2374 C CA . PRO B 1 109 ? -21.456 -24.110 -36.214 1.00 17.60 629 PRO B CA 1
ATOM 2375 C C . PRO B 1 109 ? -21.011 -23.290 -35.010 1.00 14.20 629 PRO B C 1
ATOM 2376 O O . PRO B 1 109 ? -21.606 -22.264 -34.674 1.00 15.29 629 PRO B O 1
ATOM 2380 N N . LYS B 1 110 ? -19.934 -23.746 -34.372 1.00 14.56 630 LYS B N 1
ATOM 2381 C CA . LYS B 1 110 ? -19.376 -22.988 -33.260 1.00 16.03 630 LYS B CA 1
ATOM 2382 C C . LYS B 1 110 ? -18.799 -21.669 -33.754 1.00 17.66 630 LYS B C 1
ATOM 2383 O O . LYS B 1 110 ? -18.315 -21.558 -34.887 1.00 19.69 630 LYS B O 1
ATOM 2389 N N . ARG B 1 111 ? -18.866 -20.658 -32.895 1.00 14.51 631 ARG B N 1
ATOM 2390 C CA . ARG B 1 111 ? -18.485 -19.310 -33.276 1.00 19.51 631 ARG B CA 1
ATOM 2391 C C . ARG B 1 111 ? -17.154 -18.942 -32.636 1.00 14.22 631 ARG B C 1
ATOM 2392 O O . ARG B 1 111 ? -17.052 -18.912 -31.397 1.00 13.92 631 ARG B O 1
ATOM 2400 N N . PRO B 1 112 ? -16.132 -18.638 -33.432 1.00 13.71 632 PRO B N 1
ATOM 2401 C CA . PRO B 1 112 ? -14.819 -18.307 -32.866 1.00 14.66 632 PRO B CA 1
ATOM 2402 C C . PRO B 1 112 ? -14.873 -17.037 -32.030 1.00 14.21 632 PRO B C 1
ATOM 2403 O O . PRO B 1 112 ? -15.654 -16.120 -32.290 1.00 16.48 632 PRO B O 1
ATOM 2407 N N . LEU B 1 113 ? -14.029 -16.991 -31.005 1.00 15.92 633 LEU B N 1
ATOM 2408 C CA . LEU B 1 113 ? -13.926 -15.785 -30.201 1.00 14.74 633 LEU B CA 1
ATOM 2409 C C . LEU B 1 113 ? -12.999 -14.786 -30.880 1.00 14.95 633 LEU B C 1
ATOM 2410 O O . LEU B 1 113 ? -12.073 -15.168 -31.592 1.00 16.59 633 LEU B O 1
ATOM 2415 N N . THR B 1 114 ? -13.257 -13.499 -30.653 1.00 14.86 634 THR B N 1
ATOM 2416 C CA . THR B 1 114 ? -12.356 -12.460 -31.140 1.00 14.74 634 THR B CA 1
ATOM 2417 C C . THR B 1 114 ? -11.010 -12.558 -30.431 1.00 14.77 634 THR B C 1
ATOM 2418 O O . THR B 1 114 ? -10.951 -12.909 -29.256 1.00 15.76 634 THR B O 1
ATOM 2422 N N . ASP B 1 115 ? -9.924 -12.265 -31.163 1.00 16.64 635 ASP B N 1
ATOM 2423 C CA . ASP B 1 115 ? -8.580 -12.446 -30.619 1.00 17.06 635 ASP B CA 1
ATOM 2424 C C . ASP B 1 115 ? -8.379 -11.720 -29.290 1.00 16.47 635 ASP B C 1
ATOM 2425 O O . ASP B 1 115 ? -7.809 -12.286 -28.355 1.00 17.57 635 ASP B O 1
ATOM 2430 N N . CYS B 1 116 ? -8.828 -10.463 -29.174 1.00 18.09 636 CYS B N 1
ATOM 2431 C CA . CYS B 1 116 ? -8.570 -9.756 -27.920 1.00 15.98 636 CYS B CA 1
ATOM 2432 C C . CYS B 1 116 ? -9.381 -10.316 -26.751 1.00 14.48 636 CYS B C 1
ATOM 2433 O O . CYS B 1 116 ? -8.971 -10.160 -25.591 1.00 16.61 636 CYS B O 1
ATOM 2436 N N . HIS B 1 117 ? -10.514 -10.967 -27.035 1.00 14.44 637 HIS B N 1
ATOM 2437 C CA . HIS B 1 117 ? -11.247 -11.703 -26.005 1.00 12.84 637 HIS B CA 1
ATOM 2438 C C . HIS B 1 117 ? -10.457 -12.935 -25.572 1.00 16.69 637 HIS B C 1
ATOM 2439 O O . HIS B 1 117 ? -10.296 -13.198 -24.369 1.00 14.75 637 HIS B O 1
ATOM 2446 N N . ILE B 1 118 ? -9.927 -13.686 -26.547 1.00 13.59 638 ILE B N 1
ATOM 2447 C CA . ILE B 1 118 ? -9.094 -14.839 -26.231 1.00 13.81 638 ILE B CA 1
ATOM 2448 C C . ILE B 1 118 ? -7.911 -14.407 -25.375 1.00 16.04 638 ILE B C 1
ATOM 2449 O O . ILE B 1 118 ? -7.577 -15.058 -24.380 1.00 14.66 638 ILE B O 1
ATOM 2454 N N . GLU B 1 119 ? -7.280 -13.287 -25.740 1.00 16.61 639 GLU B N 1
ATOM 2455 C CA . GLU B 1 119 ? -6.118 -12.787 -25.008 1.00 18.72 639 GLU B CA 1
ATOM 2456 C C . GLU B 1 119 ? -6.485 -12.387 -23.584 1.00 16.55 639 GLU B C 1
ATOM 2457 O O . GLU B 1 119 ? -5.708 -12.607 -22.645 1.00 16.88 639 GLU B O 1
ATOM 2463 N N . ALA B 1 120 ? -7.660 -11.785 -23.402 1.00 14.34 640 ALA B N 1
ATOM 2464 C CA . ALA B 1 120 ? -8.100 -11.453 -22.053 1.00 14.25 640 ALA B CA 1
ATOM 2465 C C . ALA B 1 120 ? -8.327 -12.707 -21.217 1.00 14.39 640 ALA B C 1
ATOM 2466 O O . ALA B 1 120 ? -8.012 -12.725 -20.022 1.00 14.93 640 ALA B O 1
ATOM 2468 N N . LEU B 1 121 ? -8.893 -13.753 -21.814 1.00 13.98 641 LEU B N 1
ATOM 2469 C CA . LEU B 1 121 ? -9.065 -15.006 -21.091 1.00 14.67 641 LEU B CA 1
ATOM 2470 C C . LEU B 1 121 ? -7.721 -15.609 -20.713 1.00 17.72 641 LEU B C 1
ATOM 2471 O O . LEU B 1 121 ? -7.552 -16.104 -19.595 1.00 15.79 641 LEU B O 1
ATOM 2476 N N . GLU B 1 122 ? -6.746 -15.557 -21.625 1.00 16.61 642 GLU B N 1
ATOM 2477 C CA . GLU B 1 122 ? -5.404 -16.031 -21.287 1.00 19.10 642 GLU B CA 1
ATOM 2478 C C . GLU B 1 122 ? -4.823 -15.264 -20.105 1.00 14.26 642 GLU B C 1
ATOM 2479 O O . GLU B 1 122 ? -4.118 -15.841 -19.270 1.00 19.14 642 GLU B O 1
ATOM 2485 N N . SER B 1 123 ? -5.108 -13.958 -20.015 1.00 13.96 643 SER B N 1
ATOM 2486 C CA . SER B 1 123 ? -4.587 -13.164 -18.903 1.00 16.66 643 SER B CA 1
ATOM 2487 C C . SER B 1 123 ? -5.123 -13.636 -17.559 1.00 16.36 643 SER B C 1
ATOM 2488 O O . SER B 1 123 ? -4.487 -13.385 -16.527 1.00 20.12 643 SER B O 1
ATOM 2491 N N . PHE B 1 124 ? -6.280 -14.297 -17.542 1.00 15.68 644 PHE B N 1
ATOM 2492 C CA . PHE B 1 124 ? -6.840 -14.880 -16.332 1.00 18.12 644 PHE B CA 1
ATOM 2493 C C . PHE B 1 124 ? -6.612 -16.386 -16.248 1.00 18.07 644 PHE B C 1
ATOM 2494 O O . PHE B 1 124 ? -7.207 -17.045 -15.384 1.00 18.22 644 PHE B O 1
ATOM 2502 N N . GLU B 1 125 ? -5.753 -16.931 -17.120 1.00 17.93 645 GLU B N 1
ATOM 2503 C CA . GLU B 1 125 ? -5.323 -18.332 -17.142 1.00 18.25 645 GLU B CA 1
ATOM 2504 C C . GLU B 1 125 ? -6.424 -19.306 -17.555 1.00 18.80 645 GLU B C 1
ATOM 2505 O O . GLU B 1 125 ? -6.334 -20.503 -17.261 1.00 21.11 645 GLU B O 1
ATOM 2511 N N . VAL B 1 126 ? -7.429 -18.836 -18.277 1.00 14.51 646 VAL B N 1
ATOM 2512 C CA . VAL B 1 126 ? -8.579 -19.639 -18.681 1.00 15.59 646 VAL B CA 1
ATOM 2513 C C . VAL B 1 126 ? -8.325 -20.315 -20.029 1.00 12.62 646 VAL B C 1
ATOM 2514 O O . VAL B 1 126 ? -7.837 -19.676 -20.969 1.00 17.72 646 VAL B O 1
ATOM 2518 N N . LYS B 1 127 ? -8.661 -21.614 -20.134 1.00 12.07 647 LYS B N 1
ATOM 2519 C CA . LYS B 1 127 ? -8.668 -22.323 -21.411 1.00 12.15 647 LYS B CA 1
ATOM 2520 C C . LYS B 1 127 ? -10.056 -22.780 -21.847 1.00 13.85 647 LYS B C 1
ATOM 2521 O O . LYS B 1 127 ? -10.224 -23.199 -23.003 1.00 15.18 647 LYS B O 1
ATOM 2527 N N . SER B 1 128 ? -11.048 -22.699 -20.968 1.00 13.07 648 SER B N 1
ATOM 2528 C CA . SER B 1 128 ? -12.401 -23.180 -21.211 1.00 13.44 648 SER B CA 1
ATOM 2529 C C . SER B 1 128 ? -13.328 -22.429 -20.264 1.00 12.23 648 SER B C 1
ATOM 2530 O O . SER B 1 128 ? -12.962 -22.217 -19.109 1.00 11.72 648 SER B O 1
ATOM 2533 N N . CYS B 1 129 ? -14.511 -22.018 -20.731 1.00 12.49 649 CYS B N 1
ATOM 2534 C CA . CYS B 1 129 ? -15.389 -21.256 -19.844 1.00 13.07 649 CYS B CA 1
ATOM 2535 C C . CYS B 1 129 ? -16.865 -21.478 -20.149 1.00 13.33 649 CYS B C 1
ATOM 2536 O O . CYS B 1 129 ? -17.272 -21.527 -21.308 1.00 12.05 649 CYS B O 1
ATOM 2539 N N . ALA B 1 130 ? -17.663 -21.608 -19.086 1.00 9.65 650 ALA B N 1
ATOM 2540 C CA . ALA B 1 130 ? -19.114 -21.543 -19.171 1.00 9.95 650 ALA B CA 1
ATOM 2541 C C . ALA B 1 130 ? -19.530 -20.441 -18.219 1.00 11.02 650 ALA B C 1
ATOM 2542 O O . ALA B 1 130 ? -19.230 -20.514 -17.024 1.00 10.83 650 ALA B O 1
ATOM 2544 N N . VAL B 1 131 ? -20.174 -19.410 -18.756 1.00 9.64 651 VAL B N 1
ATOM 2545 C CA . VAL B 1 131 ? -20.434 -18.166 -18.045 1.00 10.22 651 VAL B CA 1
ATOM 2546 C C . VAL B 1 131 ? -21.929 -17.889 -18.090 1.00 11.89 651 VAL B C 1
ATOM 2547 O O . VAL B 1 131 ? -22.531 -17.919 -19.167 1.00 11.87 651 VAL B O 1
ATOM 2551 N N . VAL B 1 132 ? -22.532 -17.619 -16.925 1.00 9.11 652 VAL B N 1
ATOM 2552 C CA . VAL B 1 132 ? -23.971 -17.357 -16.870 1.00 9.98 652 VAL B CA 1
ATOM 2553 C C . VAL B 1 132 ? -24.254 -16.107 -16.046 1.00 10.81 652 VAL B C 1
ATOM 2554 O O . VAL B 1 132 ? -23.467 -15.699 -15.187 1.00 11.76 652 VAL B O 1
ATOM 2558 N N . ALA B 1 133 ? -25.414 -15.507 -16.308 1.00 11.97 653 ALA B N 1
ATOM 2559 C CA . ALA B 1 133 ? -25.801 -14.260 -15.664 1.00 11.50 653 ALA B CA 1
ATOM 2560 C C . ALA B 1 133 ? -26.295 -14.505 -14.243 1.00 12.13 653 ALA B C 1
ATOM 2561 O O . ALA B 1 133 ? -26.986 -15.493 -13.964 1.00 13.15 653 ALA B O 1
ATOM 2563 N N . ILE B 1 134 ? -25.953 -13.587 -13.349 1.00 11.11 654 ILE B N 1
ATOM 2564 C CA . ILE B 1 134 ? -26.572 -13.498 -12.027 1.00 13.11 654 ILE B CA 1
ATOM 2565 C C . ILE B 1 134 ? -27.529 -12.314 -12.057 1.00 10.59 654 ILE B C 1
ATOM 2566 O O . ILE B 1 134 ? -27.093 -11.166 -12.215 1.00 14.24 654 ILE B O 1
ATOM 2571 N N . PHE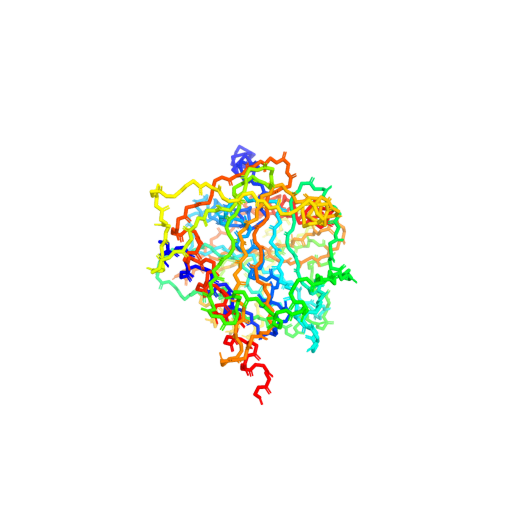 B 1 135 ? -28.830 -12.580 -11.923 1.00 14.56 655 PHE B N 1
ATOM 2572 C CA . PHE B 1 135 ? -29.830 -11.525 -11.840 1.00 16.71 655 PHE B CA 1
ATOM 2573 C C . PHE B 1 135 ? -30.253 -11.309 -10.393 1.00 16.40 655 PHE B C 1
ATOM 2574 O O . PHE B 1 135 ? -30.549 -12.270 -9.678 1.00 16.96 655 PHE B O 1
ATOM 2582 N N . GLN B 1 136 ? -30.264 -10.052 -9.972 1.00 17.57 656 GLN B N 1
ATOM 2583 C CA . GLN B 1 136 ? -30.841 -9.646 -8.693 1.00 22.31 656 GLN B CA 1
ATOM 2584 C C . GLN B 1 136 ? -32.222 -9.094 -9.020 1.00 16.06 656 GLN B C 1
ATOM 2585 O O . GLN B 1 136 ? -32.356 -7.937 -9.427 1.00 19.63 656 GLN B O 1
ATOM 2591 N N . GLY B 1 137 ? -33.246 -9.922 -8.834 1.00 23.07 657 GLY B N 1
ATOM 2592 C CA . GLY B 1 137 ? -34.537 -9.612 -9.426 1.00 26.34 657 GLY B CA 1
ATOM 2593 C C . GLY B 1 137 ? -34.405 -9.663 -10.933 1.00 23.58 657 GLY B C 1
ATOM 2594 O O . GLY B 1 137 ? -33.910 -10.643 -11.504 1.00 25.98 657 GLY B O 1
ATOM 2595 N N . GLN B 1 138 ? -34.821 -8.593 -11.598 1.00 22.88 658 GLN B N 1
ATOM 2596 C CA . GLN B 1 138 ? -34.652 -8.499 -13.040 1.00 25.04 658 GLN B CA 1
ATOM 2597 C C . GLN B 1 138 ? -33.462 -7.621 -13.417 1.00 29.30 658 GLN B C 1
ATOM 2598 O O . GLN B 1 138 ? -33.319 -7.244 -14.584 1.00 28.02 658 GLN B O 1
ATOM 2604 N N . LYS B 1 139 ? -32.587 -7.321 -12.457 1.00 24.00 659 LYS B N 1
ATOM 2605 C CA . LYS B 1 139 ? -31.396 -6.511 -12.681 1.00 23.39 659 LYS B CA 1
ATOM 2606 C C . LYS B 1 139 ? -30.180 -7.413 -12.870 1.00 22.18 659 LYS B C 1
ATOM 2607 O O . LYS B 1 139 ? -29.901 -8.266 -12.022 1.00 19.30 659 LYS B O 1
ATOM 2613 N N . LEU B 1 140 ? -29.450 -7.207 -13.967 1.00 17.61 660 LEU B N 1
ATOM 2614 C CA . LEU B 1 140 ? -28.229 -7.968 -14.229 1.00 17.81 660 LEU B CA 1
ATOM 2615 C C . LEU B 1 140 ? -27.144 -7.500 -13.271 1.00 15.27 660 LEU B C 1
ATOM 2616 O O . LEU B 1 140 ? -26.689 -6.353 -13.345 1.00 22.15 660 LEU B O 1
ATOM 2621 N N . TRP B 1 141 ? -26.733 -8.386 -12.368 1.00 16.33 661 TRP B N 1
ATOM 2622 C CA . TRP B 1 141 ? -25.847 -8.048 -11.268 1.00 13.53 661 TRP B CA 1
ATOM 2623 C C . TRP B 1 141 ? -24.399 -8.467 -11.513 1.00 14.35 661 TRP B C 1
ATOM 2624 O O . TRP B 1 141 ? -23.480 -7.749 -11.116 1.00 15.31 661 TRP B O 1
ATOM 2635 N N . GLY B 1 142 ? -24.177 -9.599 -12.168 1.00 11.35 662 GLY B N 1
ATOM 2636 C CA . GLY B 1 142 ? -22.829 -10.112 -12.326 1.00 11.17 662 GLY B CA 1
ATOM 2637 C C . GLY B 1 142 ? -22.848 -11.395 -13.124 1.00 12.92 662 GLY B C 1
ATOM 2638 O O . GLY B 1 142 ? -23.827 -11.702 -13.809 1.00 13.42 662 GLY B O 1
ATOM 2639 N N . LEU B 1 143 ? -21.751 -12.140 -13.032 1.00 13.28 663 LEU B N 1
ATOM 2640 C CA . LEU B 1 143 ? -21.585 -13.381 -13.774 1.00 13.56 663 LEU B CA 1
ATOM 2641 C C . LEU B 1 143 ? -21.044 -14.461 -12.850 1.00 10.59 663 LEU B C 1
ATOM 2642 O O . LEU B 1 143 ? -20.190 -14.195 -11.993 1.00 11.20 663 LEU B O 1
ATOM 2647 N N . LEU B 1 144 ? -21.557 -15.669 -13.026 1.00 9.71 664 LEU B N 1
ATOM 2648 C CA . LEU B 1 144 ? -20.993 -16.870 -12.429 1.00 9.10 664 LEU B CA 1
ATOM 2649 C C . LEU B 1 144 ? -20.260 -17.622 -13.535 1.00 10.67 664 LEU B C 1
ATOM 2650 O O . LEU B 1 144 ? -20.857 -17.945 -14.565 1.00 11.14 664 LEU B O 1
ATOM 2655 N N . SER B 1 145 ? -18.971 -17.887 -13.339 1.00 9.75 665 SER B N 1
ATOM 2656 C CA . SER B 1 145 ? -18.128 -18.470 -14.378 1.00 9.41 665 SER B CA 1
ATOM 2657 C C . SER B 1 145 ? -17.519 -19.780 -13.896 1.00 9.01 665 SER B C 1
ATOM 2658 O O . SER B 1 145 ? -16.982 -19.849 -12.789 1.00 10.13 665 SER B O 1
ATOM 2661 N N . ALA B 1 146 ? -17.594 -20.807 -14.737 1.00 10.82 666 ALA B N 1
ATOM 2662 C CA . ALA B 1 146 ? -16.930 -22.088 -14.546 1.00 13.16 666 ALA B CA 1
ATOM 2663 C C . ALA B 1 146 ? -15.783 -22.162 -15.537 1.00 11.51 666 ALA B C 1
ATOM 2664 O O . ALA B 1 146 ? -16.001 -22.020 -16.747 1.00 10.11 666 ALA B O 1
ATOM 2666 N N . PHE B 1 147 ? -14.567 -22.369 -15.027 1.00 10.78 667 PHE B N 1
ATOM 2667 C CA . PHE B 1 147 ? -13.341 -22.316 -15.815 1.00 12.22 667 PHE B CA 1
ATOM 2668 C C . PHE B 1 147 ? -12.558 -23.616 -15.697 1.00 12.93 667 PHE B C 1
ATOM 2669 O O . PHE B 1 147 ? -12.435 -24.187 -14.607 1.00 12.87 667 PHE B O 1
ATOM 2677 N N . GLN B 1 148 ? -11.992 -24.056 -16.811 1.00 11.98 668 GLN B N 1
ATOM 2678 C CA . GLN B 1 148 ? -10.862 -24.974 -16.805 1.00 14.67 668 GLN B CA 1
ATOM 2679 C C . GLN B 1 148 ? -9.639 -24.209 -17.294 1.00 14.27 668 GLN B C 1
ATOM 2680 O O . GLN B 1 148 ? -9.717 -23.461 -18.279 1.00 13.64 668 GLN B O 1
ATOM 2686 N N . ASN B 1 149 ? -8.523 -24.381 -16.586 1.00 11.73 669 ASN B N 1
ATOM 2687 C CA . ASN B 1 149 ? -7.313 -23.610 -16.826 1.00 13.40 669 ASN B CA 1
ATOM 2688 C C . ASN B 1 149 ? -6.219 -24.390 -17.520 1.00 14.20 669 ASN B C 1
ATOM 2689 O O . ASN B 1 149 ? -5.454 -23.798 -18.279 1.00 17.43 669 ASN B O 1
ATOM 2694 N N . SER B 1 150 ? -6.113 -25.697 -17.264 1.00 15.30 670 SER B N 1
ATOM 2695 C CA . SER B 1 150 ? -5.001 -26.472 -17.801 1.00 16.03 670 SER B CA 1
ATOM 2696 C C . SER B 1 150 ? -5.290 -27.089 -19.163 1.00 20.29 670 SER B C 1
ATOM 2697 O O . SER B 1 150 ? -4.339 -27.494 -19.851 1.00 17.81 670 SER B O 1
ATOM 2700 N N . ALA B 1 151 ? -6.558 -27.152 -19.573 1.00 17.91 671 ALA B N 1
ATOM 2701 C CA . ALA B 1 151 ? -6.972 -27.885 -20.760 1.00 14.59 671 ALA B CA 1
ATOM 2702 C C . ALA B 1 151 ? -8.371 -27.437 -21.144 1.00 16.22 671 ALA B C 1
ATOM 2703 O O . ALA B 1 151 ? -9.094 -26.879 -20.306 1.00 16.54 671 ALA B O 1
ATOM 2705 N N . PRO B 1 152 ? -8.803 -27.693 -22.379 1.00 14.53 672 PRO B N 1
ATOM 2706 C CA . PRO B 1 152 ? -10.218 -27.526 -22.718 1.00 16.39 672 PRO B CA 1
ATOM 2707 C C . PRO B 1 152 ? -11.073 -28.521 -21.945 1.00 17.12 672 PRO B C 1
ATOM 2708 O O . PRO B 1 152 ? -10.587 -29.528 -21.427 1.00 16.08 672 PRO B O 1
ATOM 2712 N N . ARG B 1 153 ? -12.374 -28.234 -21.884 1.00 14.97 673 ARG B N 1
ATOM 2713 C CA . ARG B 1 153 ? -13.317 -29.143 -21.249 1.00 15.12 673 ARG B CA 1
ATOM 2714 C C . ARG B 1 153 ? -14.659 -29.026 -21.947 1.00 16.41 673 ARG B C 1
ATOM 2715 O O . ARG B 1 153 ? -15.089 -27.920 -22.261 1.00 16.46 673 ARG B O 1
ATOM 2723 N N . HIS B 1 154 ? -15.307 -30.158 -22.194 1.00 12.76 674 HIS B N 1
ATOM 2724 C CA . HIS B 1 154 ? -16.608 -30.130 -22.839 1.00 11.72 674 HIS B CA 1
ATOM 2725 C C . HIS B 1 154 ? -17.676 -29.795 -21.813 1.00 16.54 674 HIS B C 1
ATOM 2726 O O . HIS B 1 154 ? -17.752 -30.433 -20.760 1.00 16.73 674 HIS B O 1
ATOM 2733 N N . TRP B 1 155 ? -18.477 -28.778 -22.117 1.00 14.76 675 TRP B N 1
ATOM 2734 C CA . TRP B 1 155 ? -19.641 -28.413 -21.323 1.00 14.40 675 TRP B CA 1
ATOM 2735 C C . TRP B 1 155 ? -20.892 -28.996 -21.952 1.00 13.70 675 TRP B C 1
ATOM 2736 O O . TRP B 1 155 ? -21.132 -28.803 -23.144 1.00 15.28 675 TRP B O 1
ATOM 2747 N N . ASP B 1 156 ? -21.700 -29.708 -21.174 1.00 16.08 676 ASP B N 1
ATOM 2748 C CA . ASP B 1 156 ? -22.963 -30.157 -21.744 1.00 19.03 676 ASP B CA 1
ATOM 2749 C C . ASP B 1 156 ? -24.128 -29.276 -21.285 1.00 16.68 676 ASP B C 1
ATOM 2750 O O . ASP B 1 156 ? -24.010 -28.442 -20.380 1.00 13.89 676 ASP B O 1
ATOM 2755 N N . GLU B 1 157 ? -25.260 -29.448 -21.972 1.00 18.03 677 GLU B N 1
ATOM 2756 C CA . GLU B 1 157 ? -26.397 -28.559 -21.774 1.00 17.87 677 GLU B CA 1
ATOM 2757 C C . GLU B 1 157 ? -26.905 -28.625 -20.338 1.00 16.50 677 GLU B C 1
ATOM 2758 O O . GLU B 1 157 ? -27.261 -27.598 -19.751 1.00 15.76 677 GLU B O 1
ATOM 2764 N N . ALA B 1 158 ? -26.925 -29.819 -19.747 1.00 17.23 678 ALA B N 1
ATOM 2765 C CA . ALA B 1 158 ? -27.414 -29.946 -18.378 1.00 18.52 678 ALA B CA 1
ATOM 2766 C C . ALA B 1 158 ? -26.495 -29.254 -17.373 1.00 19.40 678 ALA B C 1
ATOM 2767 O O . ALA B 1 158 ? -26.964 -28.771 -16.338 1.00 16.24 678 ALA B O 1
ATOM 2769 N N . GLU B 1 159 ? -25.190 -29.188 -17.650 1.00 13.63 679 GLU B N 1
ATOM 2770 C CA . GLU B 1 159 ? -24.299 -28.427 -16.777 1.00 16.53 679 GLU B CA 1
ATOM 2771 C C . GLU B 1 159 ? -24.566 -26.932 -16.869 1.00 13.22 679 GLU B C 1
ATOM 2772 O O . GLU B 1 159 ? -24.496 -26.211 -15.865 1.00 14.23 679 GLU B O 1
ATOM 2778 N N . VAL B 1 160 ? -24.839 -26.437 -18.074 1.00 13.92 680 VAL B N 1
ATOM 2779 C CA . VAL B 1 160 ? -25.134 -25.014 -18.219 1.00 11.48 680 VAL B CA 1
ATOM 2780 C C . VAL B 1 160 ? -26.459 -24.678 -17.536 1.00 14.42 680 VAL B C 1
ATOM 2781 O O . VAL B 1 160 ? -26.606 -23.625 -16.893 1.00 13.45 680 VAL B O 1
ATOM 2785 N N . GLN B 1 161 ? -27.448 -25.566 -17.667 1.00 13.27 681 GLN B N 1
ATOM 2786 C CA . GLN B 1 161 ? -28.706 -25.358 -16.961 1.00 17.22 681 GLN B CA 1
ATOM 2787 C C . GLN B 1 161 ? -28.488 -25.332 -15.453 1.00 15.41 681 GLN B C 1
ATOM 2788 O O . GLN B 1 161 ? -29.040 -24.471 -14.761 1.00 14.40 681 GLN B O 1
ATOM 2794 N N . LEU B 1 162 ? -27.676 -26.256 -14.926 1.00 14.04 682 LEU B N 1
ATOM 2795 C CA . LEU B 1 162 ? -27.361 -26.234 -13.499 1.00 12.06 682 LEU B CA 1
ATOM 2796 C C . LEU B 1 162 ? -26.730 -24.907 -13.105 1.00 12.88 682 LEU B C 1
ATOM 2797 O O . LEU B 1 162 ? -27.078 -24.316 -12.072 1.00 15.57 682 LEU B O 1
ATOM 2802 N N . LEU B 1 163 ? -25.763 -24.439 -13.897 1.00 14.37 683 LEU B N 1
ATOM 2803 C CA . LEU B 1 163 ? -25.076 -23.197 -13.568 1.00 13.72 683 LEU B CA 1
ATOM 2804 C C . LEU B 1 163 ? -26.050 -22.035 -13.514 1.00 13.99 683 LEU B C 1
ATOM 2805 O O . LEU B 1 163 ? -25.952 -21.167 -12.641 1.00 13.84 683 LEU B O 1
ATOM 2810 N N . MET B 1 164 ? -27.001 -21.994 -14.449 1.00 12.47 684 MET B N 1
ATOM 2811 C CA . MET B 1 164 ? -27.986 -20.922 -14.460 1.00 15.07 684 MET B CA 1
ATOM 2812 C C . MET B 1 164 ? -28.906 -20.994 -13.246 1.00 12.62 684 MET B C 1
ATOM 2813 O O . MET B 1 164 ? -29.299 -19.951 -12.714 1.00 15.18 684 MET B O 1
ATOM 2818 N N . ARG B 1 165 ? -29.245 -22.203 -12.787 1.00 11.98 685 ARG B N 1
ATOM 2819 C CA . ARG B 1 165 ? -30.070 -22.340 -11.590 1.00 13.53 685 ARG B CA 1
ATOM 2820 C C . ARG B 1 165 ? -29.305 -21.930 -10.345 1.00 13.31 685 ARG B C 1
ATOM 2821 O O . ARG B 1 165 ? -29.879 -21.346 -9.422 1.00 14.23 685 ARG B O 1
ATOM 2829 N N . VAL B 1 166 ? -28.018 -22.259 -10.287 1.00 12.82 686 VAL B N 1
ATOM 2830 C CA . VAL B 1 166 ? -27.209 -21.817 -9.164 1.00 13.22 686 VAL B CA 1
ATOM 2831 C C . VAL B 1 166 ? -27.080 -20.300 -9.174 1.00 11.59 686 VAL B C 1
ATOM 2832 O O . VAL B 1 166 ? -27.153 -19.655 -8.123 1.00 13.18 686 VAL B O 1
ATOM 2836 N N . ALA B 1 167 ? -26.878 -19.707 -10.361 1.00 12.83 687 ALA B N 1
ATOM 2837 C CA . ALA B 1 167 ? -26.837 -18.252 -10.467 1.00 12.89 687 ALA B CA 1
ATOM 2838 C C . ALA B 1 167 ? -28.166 -17.646 -10.037 1.00 17.02 687 ALA B C 1
ATOM 2839 O O . ALA B 1 167 ? -28.205 -16.573 -9.420 1.00 17.18 687 ALA B O 1
ATOM 2841 N N . ASP B 1 168 ? -29.270 -18.317 -10.367 1.00 15.38 688 ASP B N 1
ATOM 2842 C CA . ASP B 1 168 ? -30.564 -17.910 -9.836 1.00 14.99 688 ASP B CA 1
ATOM 2843 C C . ASP B 1 168 ? -30.538 -17.861 -8.315 1.00 15.75 688 ASP B C 1
ATOM 2844 O O . ASP B 1 168 ? -31.024 -16.899 -7.717 1.00 16.14 688 ASP B O 1
ATOM 2849 N N . GLN B 1 169 ? -29.963 -18.884 -7.672 1.00 16.33 689 GLN B N 1
ATOM 2850 C CA . GLN B 1 169 ? -29.964 -18.915 -6.208 1.00 17.60 689 GLN B CA 1
ATOM 2851 C C . GLN B 1 169 ? -29.101 -17.801 -5.639 1.00 16.31 689 GLN B C 1
ATOM 2852 O O . GLN B 1 169 ? -29.475 -17.160 -4.648 1.00 18.15 689 GLN B O 1
ATOM 2858 N N . LEU B 1 170 ? -27.931 -17.576 -6.246 1.00 16.61 690 LEU B N 1
ATOM 2859 C CA . LEU B 1 170 ? -27.090 -16.441 -5.888 1.00 17.17 690 LEU B CA 1
ATOM 2860 C C . LEU B 1 170 ? -27.864 -15.140 -5.995 1.00 17.33 690 LEU B C 1
ATOM 2861 O O . LEU B 1 170 ? -27.782 -14.276 -5.115 1.00 17.83 690 LEU B O 1
ATOM 2866 N N . GLY B 1 171 ? -28.606 -14.976 -7.091 1.00 15.20 691 GLY B N 1
ATOM 2867 C CA . GLY B 1 171 ? -29.347 -13.744 -7.278 1.00 16.19 691 GLY B CA 1
ATOM 2868 C C . GLY B 1 171 ? -30.405 -13.545 -6.215 1.00 15.72 691 GLY B C 1
ATOM 2869 O O . GLY B 1 171 ? -30.616 -12.426 -5.742 1.00 17.01 691 GLY B O 1
ATOM 2870 N N . VAL B 1 172 ? -31.053 -14.639 -5.804 1.00 15.79 692 VAL B N 1
ATOM 2871 C CA . VAL B 1 172 ? -32.079 -14.570 -4.769 1.00 16.98 692 VAL B CA 1
ATOM 2872 C C . VAL B 1 172 ? -31.455 -14.172 -3.440 1.00 19.38 692 VAL B C 1
ATOM 2873 O O . VAL B 1 172 ? -32.013 -13.365 -2.691 1.00 19.85 692 VAL B O 1
ATOM 2877 N N . ALA B 1 173 ? -30.261 -14.694 -3.150 1.00 15.73 693 ALA B N 1
ATOM 2878 C CA . ALA B 1 173 ? -29.575 -14.325 -1.916 1.00 16.32 693 ALA B CA 1
ATOM 2879 C C . ALA B 1 173 ? -29.091 -12.880 -1.951 1.00 19.52 693 ALA B C 1
ATOM 2880 O O . ALA B 1 173 ? -29.152 -12.177 -0.937 1.00 20.73 693 ALA B O 1
ATOM 2882 N N . ILE B 1 174 ? -28.579 -12.425 -3.098 1.00 17.93 694 ILE B N 1
ATOM 2883 C CA . ILE B 1 174 ? -28.179 -11.027 -3.228 1.00 18.83 694 ILE B CA 1
ATOM 2884 C C . ILE B 1 174 ? -29.386 -10.119 -3.067 1.00 24.42 694 ILE B C 1
ATOM 2885 O O . ILE B 1 174 ? -29.313 -9.074 -2.412 1.00 24.54 694 ILE B O 1
ATOM 2890 N N . GLN B 1 175 ? -30.506 -10.495 -3.686 1.00 20.78 695 GLN B N 1
ATOM 2891 C CA . GLN B 1 175 ? -31.741 -9.737 -3.520 1.00 26.64 695 GLN B CA 1
ATOM 2892 C C . GLN B 1 175 ? -32.141 -9.672 -2.050 1.00 25.47 695 GLN B C 1
ATOM 2893 O O . GLN B 1 175 ? -32.423 -8.591 -1.520 1.00 28.72 695 GLN B O 1
ATOM 2899 N N . GLN B 1 176 ? -32.140 -10.822 -1.367 1.00 22.78 696 GLN B N 1
ATOM 2900 C CA . GLN B 1 176 ? -32.562 -10.862 0.032 1.00 25.32 696 GLN B CA 1
ATOM 2901 C C . GLN B 1 176 ? -31.559 -10.178 0.953 1.00 32.80 696 GLN B C 1
ATOM 2902 O O . GLN B 1 176 ? -31.944 -9.662 2.007 1.00 32.41 696 GLN B O 1
ATOM 2908 N N . ALA B 1 177 ? -30.276 -10.164 0.580 1.00 25.09 697 ALA B N 1
ATOM 2909 C CA . ALA B 1 177 ? -29.276 -9.480 1.395 1.00 29.05 697 ALA B CA 1
ATOM 2910 C C . ALA B 1 177 ? -29.473 -7.971 1.363 1.00 37.73 697 ALA B C 1
ATOM 2911 O O . ALA B 1 177 ? -29.331 -7.298 2.392 1.00 33.45 697 ALA B O 1
ATOM 2913 N N . GLU B 1 178 ? -29.789 -7.414 0.197 1.00 34.18 698 GLU B N 1
ATOM 2914 C CA . GLU B 1 178 ? -30.055 -5.987 0.145 1.00 40.61 698 GLU B CA 1
ATOM 2915 C C . GLU B 1 178 ? -31.493 -5.649 0.514 1.00 34.85 698 GLU B C 1
ATOM 2916 O O . GLU B 1 178 ? -31.787 -4.481 0.786 1.00 43.66 698 GLU B O 1
ATOM 2922 N N . TYR B 1 179 ? -32.385 -6.642 0.554 1.00 35.53 699 TYR B N 1
ATOM 2923 C CA . TYR B 1 179 ? -33.632 -6.479 1.296 1.00 36.21 699 TYR B CA 1
ATOM 2924 C C . TYR B 1 179 ? -33.339 -6.235 2.771 1.00 42.89 699 TYR B C 1
ATOM 2925 O O . TYR B 1 179 ? -34.015 -5.434 3.427 1.00 43.74 699 TYR B O 1
ATOM 2934 N N . LEU B 1 180 ? -32.330 -6.918 3.306 1.00 36.65 700 LEU B N 1
ATOM 2935 C CA . LEU B 1 180 ? -31.884 -6.721 4.679 1.00 41.50 700 LEU B CA 1
ATOM 2936 C C . LEU B 1 180 ? -30.766 -5.683 4.742 1.00 48.68 700 LEU B C 1
ATOM 2937 O O . LEU B 1 180 ? -30.870 -4.683 5.454 1.00 47.96 700 LEU B O 1
#

Solvent-accessible surface area: 18087 Å² total; per-residue (Å²): 92,112,142,23,13,92,65,0,46,59,50,6,172,63,54,110,74,50,133,36,14,9,40,22,0,0,103,5,0,35,71,59,12,56,3,28,0,0,0,0,10,95,15,84,151,37,40,40,0,43,7,70,14,33,13,50,35,68,78,61,142,166,6,69,73,49,33,41,98,16,97,136,25,44,136,95,94,0,13,74,11,66,126,53,69,1,26,1,0,20,23,0,119,115,1,12,12,26,20,66,164,43,106,22,35,153,164,100,114,88,154,98,21,94,106,88,51,21,112,24,3,80,61,21,40,1,77,0,1,0,14,1,4,0,37,32,41,181,118,7,20,0,13,0,7,0,4,27,0,60,40,73,53,122,0,57,60,42,17,0,63,4,0,18,90,0,0,54,46,0,0,80,16,4,49,122,61,130,185,89,135,150,26,32,91,144,5,40,65,71,3,179,122,51,107,36,52,44,21,14,10,52,24,0,0,103,17,0,51,163,72,13,54,3,31,0,0,0,0,10,89,17,83,154,36,25,42,0,46,7,66,14,32,18,47,39,63,76,57,135,136,4,31,46,51,32,42,97,14,100,136,26,45,130,96,92,0,12,80,11,64,121,51,64,1,23,1,0,18,20,0,111,120,1,5,9,32,27,55,160,45,102,24,43,154,171,96,118,99,138,95,13,83,117,89,49,24,116,24,2,81,60,21,44,2,72,0,1,0,15,0,4,0,41,45,30,179,126,2,26,0,13,0,7,0,5,25,3,64,43,72,49,123,0,57,56,42,17,0,65,5,0,16,86,0,0,55,52,0,1,87,15,2,50,91,36,127,150,160

Nearest PDB structures (foldseek):
  6xhg-assembly2_B  TM=1.005E+00  e=9.082E-36  [Leptolyngbya] sp. JSC-1
  6ob8-assembly1_B  TM=8.939E-01  e=1.269E-16  [Leptolyngbya] sp. JSC-1
  6ozb-assembly1_A  TM=8.405E-01  e=1.684E-13  Nostoc sp. PCC 7120 = FACHB-418
  8afk-assembly2_B  TM=8.344E-01  e=2.398E-13  Rhodopseudomonas palustris CGA009
  4bwi-assembly1_B  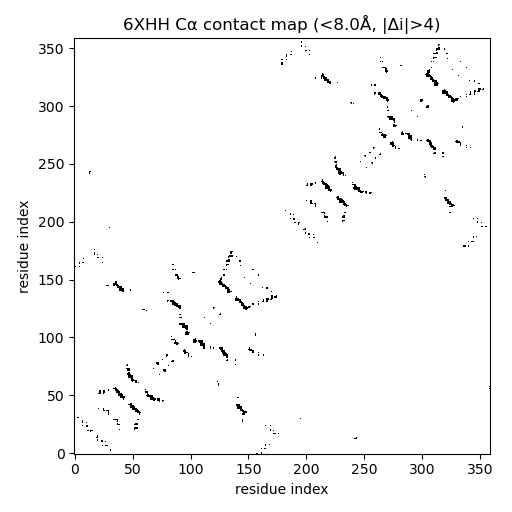TM=7.886E-01  e=5.428E-11  Synechocystis sp.

Foldseek 3Di:
DVVLLVVLLVQLVVDDDLVSSQASNQVSLCVVVVAAKKWWWWADQQRWIATDYMDGDDDADDRHVHTGGDVVCRVVVRPCQLVFDKWWWQFQQQATFDADPLAGPPPDGHDHDDVVVSVSCVVRQFGTKIKTFQAQDSRGTTIIMDGHRPHGHHDHSVSSVSRHVSSPSSNPSVNVVVD/DVVLLVVLLVQLVVDADLVSSQASNQVSLCVVVVAAKKWWWWADQLRWTATDYMDGDDPFDDRHVHTGGDVVCSVVVRPCQLVFDKWWWQFLQQATFDADPLFTDPPDGGDHDDPVVSVSCVVRQFGTKIKTFQAQPSRGTTIIMTGHRPHGHDDHGVSSVSRHVSSPSSSPSVNVNVVD

Radius of gyration: 24.22 Å; Cα contacts (8 Å, |Δi|>4): 712; chains: 2; bounding box: 34×52×76 Å

B-factor: mean 20.7, std 9.36, range [7.44, 72.58]

Secondary structure (DSSP, 8-state):
-HHHHHHHHHHHHTS-SHHHHHHHHHHHHHHHHT-SEEEEEEE-TTS-EEEEEEEE-SSPPP-TT-EE--HHHHHTTTGGGGGT--EEEEETTTEEPPEETTEE-TTSPPBPPPHHHHHHHHHTT-SEEEEEEEEETTEEEEEEEEEESSS--PPPHHHHHHHHHHHHHHHHHHHHHH-/-HHHHHHHHHHHHT--SHHHHHHHHHHHHHHHHT-SEEEEEEE-TTS-EEEEEEEE-SSPPP-TT-EE--HHHHHTTTGGGGGT--EEEEETTTEEPPEETTEE-TTS--BPPPHHHHHHHHHTT-SEEEEEEEEETTEEEEEEEEEESSS--PPPHHHHHHHHHHHHHHHHHHHHHHH-